Protein AF-A0A1V5X306-F1 (afdb_monomer)

Mean predicted aligned error: 9.43 Å

Radius of gyration: 27.04 Å; Cα contacts (8 Å, |Δi|>4): 572; chains: 1; bounding box: 61×65×62 Å

Foldseek 3Di:
DDDDDDDDDDDDDDDDPDPPDDDDPDPDQDKAKDKAKFAFQDQQFQADPVGDAQEEEEDDEEEPDPVLRVLLVVLLQVDQCPFPLNRYHYDPDDGQKYKYKYWHDWDKDKDKDKDKDWDWDDDPPDIDIDIKIKIKMKMKTKTKMKMFIAGPVRDTPDIDIDIDMDMDMDMDMNDHGDDDDSVVRSSVSSNVRSLVVSSNHGIDIDMDMDGADALPPLRVLQVVLSVCVNVVVLVVSLVSLVVSLVVLVPDPDRQLRSNLNSLQSNLSSCLNVPVLVSNLVSLVSSCVSPVPPPRSVVVNVVSVVSNVRVVSNCSSSVVD

Sequence (320 aa):
MLRQAVQTAIARALPLVLLVGMGVNLGCVETVSFSVLRPARVNVRGIAGDGRDATVSLGEWRGVNSNATEDIKQRIRELVTNSEGGVVRFAQADGVVRLDGNVAEHSSKEDVTSTQYQCSKTDGKKTVTSTCTRWTRKAVARIRVSMNVIDEAGKMLAADTFSDSMEEETTATNERPAPIDHDRMLSALRYSAAAHLARMVVPYRVMVSKRWYKCGDANDTCKAALTQLRVGNFEVAINLLTRVVDQLKASPKPDAKALAAAWWGLTLAHEFSGDYAAARASLQEAIAANPNEATFAREMASIQQEENSRKQVAKQIGEE

Secondary structure (DSSP, 8-state):
-------------------------S----EEEEEEEEPPSS---SS-TTS---EEEEEEEEES-HHHHHHHHHHHHHHHHT-TTS--EEESS--SEEEEEEEEEEEEEEEEEEEEEEEEEEETTEEEEEEEEEEEEEEEEEEEEEEEEEETTS-EEEEEEEEEEEEEEEEEESSPPPPP-HHHHHHHHHHHHHHHHHTTTS-EEEEEEEE----GGGHHHHHHHHHHHHTT-HHHHHHHHHHHHHHHHTSSS--HHHHHHHHHHHHHHHHHHT-HHHHHHHHHHHHHH-TT-HHHHHHHHHHHHHHHHHHHHHHHHT--

Solvent-accessible surface area (backbone atoms only — not comparable to full-atom values): 17810 Å² total; per-residue (Å²): 139,88,82,86,79,85,81,84,82,81,81,82,80,77,83,79,82,78,81,82,73,84,80,73,95,64,80,84,76,50,66,48,64,45,82,43,70,37,45,29,77,40,79,61,56,66,44,44,102,84,71,45,70,18,19,38,15,70,54,65,68,48,54,86,44,66,69,62,45,52,51,28,52,52,47,29,51,52,52,40,52,68,28,85,69,62,38,42,38,72,31,88,64,93,23,62,30,32,40,32,36,36,32,78,38,80,50,72,50,75,49,79,49,76,46,78,45,82,43,72,49,76,60,90,94,45,76,46,76,44,84,37,38,41,21,40,36,40,36,45,27,39,37,27,39,37,40,38,36,26,38,77,88,67,47,76,76,48,72,53,74,45,71,55,72,50,76,50,77,45,66,28,72,74,45,80,40,78,85,78,67,61,66,60,52,49,49,52,50,41,50,52,42,19,64,55,57,39,33,43,63,29,57,43,77,44,76,49,74,42,84,54,64,70,25,62,93,49,27,67,54,46,50,52,20,51,53,27,49,68,72,66,39,30,69,63,19,37,58,38,28,50,52,44,40,54,54,37,69,70,38,100,72,52,56,40,65,23,42,17,24,26,24,42,52,37,16,52,32,24,46,76,68,62,41,54,70,61,12,52,54,28,39,52,53,13,34,72,43,38,74,84,45,69,67,58,72,53,42,63,61,50,53,53,49,51,53,52,30,46,53,48,33,32,62,52,47,72,76,114

pLDDT: mean 85.95, std 19.22, range [26.22, 98.75]

Structure (mmCIF, N/CA/C/O backbone):
data_AF-A0A1V5X306-F1
#
_entry.id   AF-A0A1V5X306-F1
#
loop_
_atom_site.group_PDB
_atom_site.id
_atom_site.type_symbol
_atom_site.label_atom_id
_atom_site.label_alt_id
_atom_site.label_comp_id
_atom_site.label_asym_id
_atom_site.label_entity_id
_atom_site.label_seq_id
_atom_site.pdbx_PDB_ins_code
_atom_site.Cartn_x
_atom_site.Cartn_y
_atom_site.Cartn_z
_atom_site.occupancy
_atom_site.B_iso_or_equiv
_atom_site.auth_seq_id
_atom_site.auth_comp_id
_atom_site.auth_asym_id
_atom_site.auth_atom_id
_atom_site.pdbx_PDB_model_num
ATOM 1 N N . MET A 1 1 ? 38.193 -31.581 23.717 1.00 40.97 1 MET A N 1
ATOM 2 C CA . MET A 1 1 ? 37.666 -31.711 22.341 1.00 40.97 1 MET A CA 1
ATOM 3 C C . MET A 1 1 ? 36.611 -30.632 22.126 1.00 40.97 1 MET A C 1
ATOM 5 O O . MET A 1 1 ? 35.452 -30.845 22.447 1.00 40.97 1 MET A O 1
ATOM 9 N N . LEU A 1 2 ? 37.039 -29.444 21.683 1.00 29.61 2 LEU A N 1
ATOM 10 C CA . LEU A 1 2 ? 36.157 -28.335 21.306 1.00 29.61 2 LEU A CA 1
ATOM 11 C C . LEU A 1 2 ? 35.654 -28.562 19.873 1.00 29.61 2 LEU A C 1
ATOM 13 O O . LEU A 1 2 ? 36.466 -28.788 18.979 1.00 29.61 2 LEU A O 1
ATOM 17 N N . ARG A 1 3 ? 34.344 -28.454 19.638 1.00 29.09 3 ARG A N 1
ATOM 18 C CA . ARG A 1 3 ? 33.775 -28.265 18.296 1.00 29.09 3 ARG A CA 1
ATOM 19 C C . ARG A 1 3 ? 33.076 -26.909 18.262 1.00 29.09 3 ARG A C 1
ATOM 21 O O . ARG A 1 3 ? 32.031 -26.736 18.878 1.00 29.09 3 ARG A O 1
ATOM 28 N N . GLN A 1 4 ? 33.695 -25.954 17.572 1.00 29.86 4 GLN A N 1
ATOM 29 C CA . GLN A 1 4 ? 33.089 -24.681 17.190 1.00 29.86 4 GLN A CA 1
ATOM 30 C C . GLN A 1 4 ? 32.111 -24.928 16.036 1.00 29.86 4 GLN A C 1
ATOM 32 O O . GLN A 1 4 ? 32.492 -25.482 15.006 1.00 29.86 4 GLN A O 1
ATOM 37 N N . ALA A 1 5 ? 30.858 -24.515 16.214 1.00 31.61 5 ALA A N 1
ATOM 38 C CA . ALA A 1 5 ? 29.879 -24.410 15.144 1.00 31.61 5 ALA A CA 1
ATOM 39 C C . ALA A 1 5 ? 29.952 -22.993 14.560 1.00 31.61 5 ALA A C 1
ATOM 41 O O . ALA A 1 5 ? 29.706 -22.010 15.257 1.00 31.61 5 ALA A O 1
ATOM 42 N N . VAL A 1 6 ? 30.325 -22.895 13.287 1.00 29.03 6 VAL A N 1
ATOM 43 C CA . VAL A 1 6 ? 30.312 -21.653 12.510 1.00 29.03 6 VAL A CA 1
ATOM 44 C C . VAL A 1 6 ? 28.888 -21.449 11.993 1.00 29.03 6 VAL A C 1
ATOM 46 O O . VAL A 1 6 ? 28.441 -22.174 11.109 1.00 29.03 6 VAL A O 1
ATOM 49 N N . GLN A 1 7 ? 28.164 -20.483 12.557 1.00 28.53 7 GLN A N 1
ATOM 50 C CA . GLN A 1 7 ? 26.902 -19.992 12.003 1.00 28.53 7 GLN A CA 1
ATOM 51 C C . GLN A 1 7 ? 27.200 -18.900 10.974 1.00 28.53 7 GLN A C 1
ATOM 53 O O . GLN A 1 7 ? 27.691 -17.823 11.307 1.00 28.53 7 GLN A O 1
ATOM 58 N N . THR A 1 8 ? 26.906 -19.183 9.710 1.00 28.41 8 THR A N 1
ATOM 59 C CA . THR A 1 8 ? 26.946 -18.211 8.616 1.00 28.41 8 THR A CA 1
ATOM 60 C C . THR A 1 8 ? 25.592 -17.505 8.555 1.00 28.41 8 THR A C 1
ATOM 62 O O . THR A 1 8 ? 24.592 -18.090 8.147 1.00 28.41 8 THR A O 1
ATOM 65 N N . ALA A 1 9 ? 25.541 -16.248 8.997 1.00 27.69 9 ALA A N 1
ATOM 66 C CA . ALA A 1 9 ? 24.364 -15.397 8.860 1.00 27.69 9 ALA A CA 1
ATOM 67 C C . ALA A 1 9 ? 24.316 -14.817 7.436 1.00 27.69 9 ALA A C 1
ATOM 69 O O . ALA A 1 9 ? 25.142 -13.985 7.066 1.00 27.69 9 ALA A O 1
ATOM 70 N N . ILE A 1 10 ? 23.351 -15.261 6.629 1.00 29.80 10 ILE A N 1
ATOM 71 C CA . ILE A 1 10 ? 23.046 -14.659 5.325 1.00 29.80 10 ILE A CA 1
ATOM 72 C C . ILE A 1 10 ? 22.106 -13.476 5.578 1.00 29.80 10 ILE A C 1
ATOM 74 O O . ILE A 1 10 ? 20.901 -13.645 5.759 1.00 29.80 10 ILE A O 1
ATOM 78 N N . ALA A 1 11 ? 22.670 -12.270 5.615 1.00 26.67 11 ALA A N 1
ATOM 79 C CA . ALA A 1 11 ? 21.913 -11.027 5.653 1.00 26.67 11 ALA A CA 1
ATOM 80 C C . ALA A 1 11 ? 21.210 -10.810 4.300 1.00 26.67 11 ALA A C 1
ATOM 82 O O . ALA A 1 11 ? 21.845 -10.498 3.294 1.00 26.67 11 ALA A O 1
ATOM 83 N N . ARG A 1 12 ? 19.885 -10.991 4.266 1.00 30.84 12 ARG A N 1
ATOM 84 C CA . ARG A 1 12 ? 19.040 -10.589 3.134 1.00 30.84 12 ARG A CA 1
ATOM 85 C C . ARG A 1 12 ? 18.835 -9.074 3.189 1.00 30.84 12 ARG A C 1
ATOM 87 O O . ARG A 1 12 ? 18.055 -8.582 3.998 1.00 30.84 12 ARG A O 1
ATOM 94 N N . ALA A 1 13 ? 19.532 -8.343 2.325 1.00 26.36 13 ALA A N 1
ATOM 95 C CA . ALA A 1 13 ? 19.248 -6.940 2.058 1.00 26.36 13 ALA A CA 1
ATOM 96 C C . ALA A 1 13 ? 17.967 -6.838 1.210 1.00 26.36 13 ALA A C 1
ATOM 98 O O . ALA A 1 13 ? 17.952 -7.250 0.051 1.00 26.36 13 ALA A O 1
ATOM 99 N N . LEU A 1 14 ? 16.882 -6.315 1.789 1.00 27.42 14 LEU A N 1
ATOM 100 C CA . LEU A 1 14 ? 15.743 -5.828 1.009 1.00 27.42 14 LEU A CA 1
ATOM 101 C C . LEU A 1 14 ? 16.163 -4.547 0.267 1.00 27.42 14 LEU A C 1
ATOM 103 O O . LEU A 1 14 ? 16.726 -3.652 0.903 1.00 27.42 14 LEU A O 1
ATOM 107 N N . PRO A 1 15 ? 15.866 -4.399 -1.035 1.00 28.25 15 PRO A N 1
ATOM 108 C CA . PRO A 1 15 ? 16.033 -3.124 -1.707 1.00 28.25 15 PRO A CA 1
ATOM 109 C C . PRO A 1 15 ? 14.944 -2.161 -1.221 1.00 28.25 15 PRO A C 1
ATOM 111 O O . PRO A 1 15 ? 13.751 -2.351 -1.457 1.00 28.25 15 PRO A O 1
ATOM 114 N N . LEU A 1 16 ? 15.381 -1.122 -0.512 1.00 26.59 16 LEU A N 1
ATOM 115 C CA . LEU A 1 16 ? 14.589 0.045 -0.156 1.00 26.59 16 LEU A CA 1
ATOM 116 C C . LEU A 1 16 ? 14.240 0.789 -1.457 1.00 26.59 16 LEU A C 1
ATOM 118 O O . LEU A 1 16 ? 15.090 1.456 -2.045 1.00 26.59 16 LEU A O 1
ATOM 122 N N . VAL A 1 17 ? 13.003 0.651 -1.936 1.00 29.02 17 VAL A N 1
ATOM 123 C CA . VAL A 1 17 ? 12.485 1.469 -3.040 1.00 29.02 17 VAL A CA 1
ATOM 124 C C . VAL A 1 17 ? 12.313 2.895 -2.516 1.00 29.02 17 VAL A C 1
ATOM 126 O O . VAL A 1 17 ? 11.360 3.208 -1.804 1.00 29.02 17 VAL A O 1
ATOM 129 N N . LEU A 1 18 ? 13.282 3.752 -2.833 1.00 26.22 18 LEU A N 1
ATOM 130 C CA . LEU A 1 18 ? 13.247 5.181 -2.547 1.00 26.22 18 LEU A CA 1
ATOM 131 C C . LEU A 1 18 ? 12.341 5.856 -3.586 1.00 26.22 18 LEU A C 1
ATOM 133 O O . LEU A 1 18 ? 12.754 6.140 -4.708 1.00 26.22 18 LEU A O 1
ATOM 137 N N . LEU A 1 19 ? 11.083 6.100 -3.218 1.00 29.44 19 LEU A N 1
ATOM 138 C CA . LEU A 1 19 ? 10.200 7.011 -3.945 1.00 29.44 19 LEU A CA 1
ATOM 139 C C . LEU A 1 19 ? 10.739 8.438 -3.779 1.00 29.44 19 LEU A C 1
ATOM 141 O O . LEU A 1 19 ? 10.464 9.111 -2.787 1.00 29.44 19 LEU A O 1
ATOM 145 N N . VAL A 1 20 ? 11.529 8.900 -4.750 1.00 32.69 20 VAL A N 1
ATOM 146 C CA . VAL A 1 20 ? 11.925 10.309 -4.863 1.00 32.69 20 VAL A CA 1
ATOM 147 C C . VAL A 1 20 ? 10.732 11.083 -5.425 1.00 32.69 20 VAL A C 1
ATOM 149 O O . VAL A 1 20 ? 10.597 11.285 -6.628 1.00 32.69 20 VAL A O 1
ATOM 152 N N . GLY A 1 21 ? 9.822 11.484 -4.540 1.00 31.98 21 GLY A N 1
ATOM 153 C CA . GLY A 1 21 ? 8.783 12.457 -4.861 1.00 31.98 21 GLY A CA 1
ATOM 154 C C . GLY A 1 21 ? 9.403 13.846 -4.992 1.00 31.98 21 GLY A C 1
ATOM 155 O O . GLY A 1 21 ? 9.930 14.384 -4.019 1.00 31.98 21 GLY A O 1
ATOM 156 N N . MET A 1 22 ? 9.349 14.430 -6.191 1.00 35.06 22 MET A N 1
ATOM 157 C CA . MET A 1 22 ? 9.701 15.831 -6.42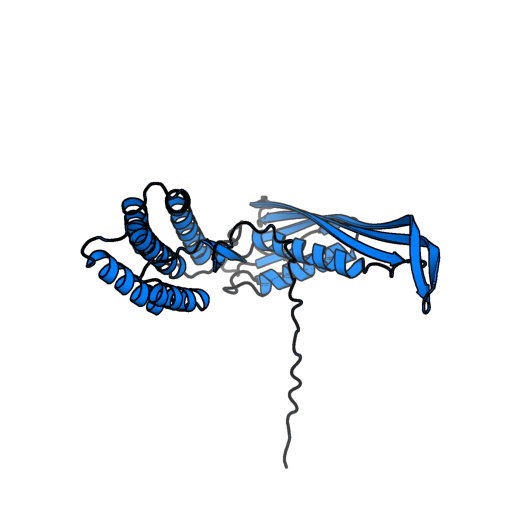3 1.00 35.06 22 MET A CA 1
ATOM 158 C C . MET A 1 22 ? 8.784 16.733 -5.587 1.00 35.06 22 MET A C 1
ATOM 160 O O . MET A 1 22 ? 7.575 16.803 -5.809 1.00 35.06 22 MET A O 1
ATOM 164 N N . GLY A 1 23 ? 9.373 17.391 -4.589 1.00 30.80 23 GLY A N 1
ATOM 165 C CA . GLY A 1 23 ? 8.681 18.271 -3.659 1.00 30.80 23 GLY A CA 1
ATOM 166 C C . GLY A 1 23 ? 8.273 19.586 -4.313 1.00 30.80 23 GLY A C 1
ATOM 167 O O . GLY A 1 23 ? 9.113 20.433 -4.610 1.00 30.80 23 GLY A O 1
ATOM 168 N N . VAL A 1 24 ? 6.966 19.784 -4.466 1.00 39.06 24 VAL A N 1
ATOM 169 C CA . VAL A 1 24 ? 6.378 21.121 -4.552 1.00 39.06 24 VAL A CA 1
ATOM 170 C C . VAL A 1 24 ? 6.197 21.607 -3.116 1.00 39.06 24 VAL A C 1
ATOM 172 O O . VAL A 1 24 ? 5.562 20.939 -2.303 1.00 39.06 24 VAL A O 1
ATOM 175 N N . ASN A 1 25 ? 6.800 22.750 -2.795 1.00 36.72 25 ASN A N 1
ATOM 176 C CA . ASN A 1 25 ? 6.863 23.341 -1.459 1.00 36.72 25 ASN A CA 1
ATOM 177 C C . ASN A 1 25 ? 5.508 23.981 -1.075 1.00 36.72 25 ASN A C 1
ATOM 179 O O . ASN A 1 25 ? 5.371 25.197 -0.972 1.00 36.72 25 ASN A O 1
ATOM 183 N N . LEU A 1 26 ? 4.477 23.149 -0.929 1.00 42.59 26 LEU A N 1
ATOM 184 C CA . LEU A 1 26 ? 3.220 23.481 -0.264 1.00 42.59 26 LEU A CA 1
ATOM 185 C C . LEU A 1 26 ? 3.396 23.062 1.195 1.00 42.59 26 LEU A C 1
ATOM 187 O O . LEU A 1 26 ? 3.714 21.903 1.445 1.00 42.59 26 LEU A O 1
ATOM 191 N N . GLY A 1 27 ? 3.270 24.011 2.131 1.00 45.91 27 GLY A N 1
ATOM 192 C CA . GLY A 1 27 ? 3.665 23.867 3.539 1.00 45.91 27 GLY A CA 1
ATOM 193 C C . GLY A 1 27 ? 3.491 22.452 4.090 1.00 45.91 27 GLY A C 1
ATOM 194 O O . GLY A 1 27 ? 2.373 21.941 4.112 1.00 45.91 27 GLY A O 1
ATOM 195 N N . CYS A 1 28 ? 4.605 21.829 4.493 1.00 61.06 28 CYS A N 1
ATOM 196 C CA . CYS A 1 28 ? 4.672 20.430 4.905 1.00 61.06 28 CYS A CA 1
ATOM 197 C C . CYS A 1 28 ? 3.583 20.109 5.935 1.00 61.06 28 CYS A C 1
ATOM 199 O O . CYS A 1 28 ? 3.697 20.446 7.115 1.00 61.06 28 CYS A O 1
ATOM 201 N N . VAL A 1 29 ? 2.511 19.467 5.477 1.00 82.25 29 VAL A N 1
ATOM 202 C CA . VAL A 1 29 ? 1.492 18.896 6.347 1.00 82.25 29 VAL A CA 1
ATOM 203 C C . VAL A 1 29 ? 2.154 17.731 7.069 1.00 82.25 29 VAL A C 1
ATOM 205 O O . VAL A 1 29 ? 2.594 16.778 6.431 1.00 82.25 29 VAL A O 1
ATOM 208 N N . GLU A 1 30 ? 2.273 17.821 8.393 1.00 92.19 30 GLU A N 1
ATOM 209 C CA . GLU A 1 30 ? 2.795 16.706 9.177 1.00 92.19 30 GLU A CA 1
ATOM 210 C C . GLU A 1 30 ? 1.818 15.530 9.083 1.00 92.19 30 GLU A C 1
ATOM 212 O O . GLU A 1 30 ? 0.604 15.709 9.187 1.00 92.19 30 GLU A O 1
ATOM 217 N N . THR A 1 31 ? 2.342 14.328 8.860 1.00 94.44 31 THR A N 1
ATOM 218 C CA . THR A 1 31 ? 1.552 13.099 8.765 1.00 94.44 31 THR A CA 1
ATOM 219 C C . THR A 1 31 ? 2.073 12.034 9.721 1.00 94.44 31 THR A C 1
ATOM 221 O O . THR A 1 31 ? 3.245 12.020 10.115 1.00 94.44 31 THR A O 1
ATOM 224 N N . VAL A 1 32 ? 1.188 11.106 10.061 1.00 95.19 32 VAL A N 1
ATOM 225 C CA . VAL A 1 32 ? 1.493 9.850 10.748 1.00 95.19 32 VAL A CA 1
ATOM 226 C C . VAL A 1 32 ? 1.033 8.700 9.861 1.00 95.19 32 VAL A 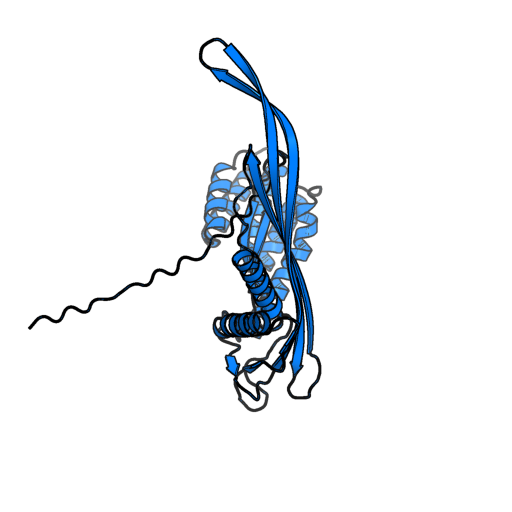C 1
ATOM 228 O O . VAL A 1 32 ? -0.017 8.796 9.230 1.00 95.19 32 VAL A O 1
ATOM 231 N N . SER A 1 33 ? 1.835 7.643 9.767 1.00 95.81 33 SER A N 1
ATOM 232 C CA . SER A 1 33 ? 1.546 6.497 8.905 1.00 95.81 33 SER A CA 1
ATOM 233 C C . SER A 1 33 ? 1.401 5.231 9.733 1.00 95.81 33 SER A C 1
ATOM 235 O O . SER A 1 33 ? 2.221 4.976 10.612 1.00 95.81 33 SER A O 1
ATOM 237 N N . PHE A 1 34 ? 0.396 4.427 9.407 1.00 94.62 34 PHE A N 1
ATOM 238 C CA . PHE A 1 34 ? 0.068 3.188 10.100 1.00 94.62 34 PHE A CA 1
ATOM 239 C C . PHE A 1 34 ? 0.081 2.019 9.117 1.00 94.62 34 PHE A C 1
ATOM 241 O O . PHE A 1 34 ? -0.419 2.141 7.999 1.00 94.62 34 PHE A O 1
ATOM 248 N N . SER A 1 35 ? 0.656 0.891 9.533 1.00 93.38 35 SER A N 1
ATOM 249 C CA . SER A 1 35 ? 0.600 -0.363 8.779 1.00 93.38 35 SER A CA 1
ATOM 250 C C . SER A 1 35 ? -0.685 -1.094 9.144 1.00 93.38 35 SER A C 1
ATOM 252 O O . SER A 1 35 ? -0.794 -1.630 10.245 1.00 93.38 35 SER A O 1
ATOM 254 N N . VAL A 1 36 ? -1.655 -1.108 8.231 1.00 92.44 36 VAL A N 1
ATOM 255 C CA . VAL A 1 36 ? -2.930 -1.810 8.424 1.00 92.44 36 VAL A CA 1
ATOM 256 C C . VAL A 1 36 ? -3.018 -3.029 7.527 1.00 92.44 36 VAL A C 1
ATOM 258 O O . VAL A 1 36 ? -2.633 -2.987 6.357 1.00 92.44 36 VAL A O 1
ATOM 261 N N . LEU A 1 37 ? -3.535 -4.119 8.085 1.00 91.50 37 LEU A N 1
ATOM 262 C CA . LEU A 1 37 ? -3.809 -5.343 7.350 1.00 91.50 37 LEU A CA 1
ATOM 263 C C . LEU A 1 37 ? -5.174 -5.214 6.661 1.00 91.50 37 LEU A C 1
ATOM 265 O O . LEU A 1 37 ? -6.177 -4.892 7.295 1.00 91.50 37 LEU A O 1
ATOM 269 N N . ARG A 1 38 ? -5.206 -5.433 5.348 1.00 92.12 38 ARG A N 1
ATOM 270 C CA . ARG A 1 38 ? -6.417 -5.435 4.526 1.00 92.12 38 ARG A CA 1
ATOM 271 C C . ARG A 1 38 ? -6.816 -6.863 4.190 1.00 92.12 38 ARG A C 1
ATOM 273 O O . ARG A 1 38 ? -5.925 -7.693 4.009 1.00 92.12 38 ARG A O 1
ATOM 280 N N . PRO A 1 39 ? -8.122 -7.139 4.069 1.00 91.00 39 PRO A N 1
ATOM 281 C CA . PRO A 1 39 ? -8.588 -8.462 3.697 1.00 91.00 39 PRO A CA 1
ATOM 282 C C . PRO A 1 39 ? -8.197 -8.799 2.256 1.00 91.00 39 PRO A C 1
ATOM 284 O O . PRO A 1 39 ? -8.088 -7.919 1.398 1.00 91.00 39 PRO A O 1
ATOM 287 N N . ALA A 1 40 ? -8.038 -10.093 1.986 1.00 90.75 40 ALA A N 1
ATOM 288 C CA . ALA A 1 40 ? -8.015 -10.613 0.627 1.00 90.75 40 ALA A CA 1
ATOM 289 C C . ALA A 1 40 ? -9.344 -10.310 -0.077 1.00 90.75 40 ALA A C 1
ATOM 291 O O . ALA A 1 40 ? -10.398 -10.288 0.568 1.00 90.75 40 ALA A O 1
ATOM 292 N N . ARG A 1 41 ? -9.325 -10.142 -1.404 1.00 89.25 41 ARG A N 1
ATOM 293 C CA . ARG A 1 41 ? -10.571 -9.936 -2.173 1.00 89.25 41 ARG A CA 1
ATOM 294 C C . ARG A 1 41 ? -11.487 -11.156 -2.146 1.00 89.25 41 ARG A C 1
ATOM 296 O O . ARG A 1 41 ? -12.705 -11.010 -2.106 1.00 89.25 41 ARG A O 1
ATOM 303 N N . VAL A 1 42 ? -10.899 -12.346 -2.181 1.00 87.62 42 VAL A N 1
ATOM 304 C CA . VAL A 1 42 ? -11.592 -13.626 -2.088 1.00 87.62 42 VAL A CA 1
ATOM 305 C C . VAL A 1 42 ? -11.237 -14.252 -0.753 1.00 87.62 42 VAL A C 1
ATOM 307 O O . VAL A 1 42 ? -10.066 -14.459 -0.443 1.00 87.62 42 VAL A O 1
ATOM 310 N N . ASN A 1 43 ? -12.259 -14.563 0.041 1.00 80.44 43 ASN A N 1
ATOM 311 C CA . ASN A 1 43 ? -12.075 -15.335 1.259 1.00 80.44 43 ASN A CA 1
ATOM 312 C C . ASN A 1 43 ? -11.923 -16.818 0.895 1.00 80.44 43 ASN A C 1
ATOM 314 O O . ASN A 1 43 ? -12.909 -17.494 0.596 1.00 80.44 43 ASN A O 1
ATOM 318 N N . VAL A 1 44 ? -10.683 -17.300 0.906 1.00 74.94 44 VAL A N 1
ATOM 319 C CA . VAL A 1 44 ? -10.360 -18.721 0.775 1.00 74.94 44 VAL A CA 1
ATOM 320 C C . VAL A 1 44 ? -10.485 -19.325 2.172 1.00 74.94 44 VAL A C 1
ATOM 322 O O . VAL A 1 44 ? -9.547 -19.274 2.960 1.00 74.94 44 VAL A O 1
ATOM 325 N N . ARG A 1 45 ? -11.689 -19.781 2.529 1.00 63.66 45 ARG A N 1
ATOM 326 C CA . ARG A 1 45 ? -12.012 -20.244 3.888 1.00 63.66 45 ARG A CA 1
ATOM 327 C C . ARG A 1 45 ? -10.994 -21.272 4.389 1.00 63.66 45 ARG A C 1
ATOM 329 O O . ARG A 1 45 ? -10.791 -22.289 3.731 1.00 63.66 45 ARG A O 1
ATOM 336 N N . GLY A 1 46 ? -10.441 -21.030 5.579 1.00 54.75 46 GLY A N 1
ATOM 337 C CA . GLY A 1 46 ? -9.721 -22.033 6.357 1.00 54.75 46 GLY A CA 1
ATOM 338 C C . GLY A 1 46 ? -10.603 -23.261 6.558 1.00 54.75 46 GLY A C 1
ATOM 339 O O . GLY A 1 46 ? -11.650 -23.171 7.191 1.00 54.75 46 GLY A O 1
ATOM 340 N N . ILE A 1 47 ? -10.158 -24.387 6.010 1.00 48.12 47 ILE A N 1
ATOM 341 C CA . ILE A 1 47 ? -10.813 -25.694 6.026 1.00 48.12 47 ILE A CA 1
ATOM 342 C C . ILE A 1 47 ? -11.991 -25.799 5.032 1.00 48.12 47 ILE A C 1
ATOM 344 O O . ILE A 1 47 ? -13.080 -25.257 5.232 1.00 48.12 47 ILE A O 1
ATOM 348 N N . ALA A 1 48 ? -11.759 -26.520 3.934 1.00 49.50 48 ALA A N 1
ATOM 349 C CA . ALA A 1 48 ? -12.773 -27.002 3.004 1.00 49.50 48 ALA A CA 1
ATOM 350 C C . ALA A 1 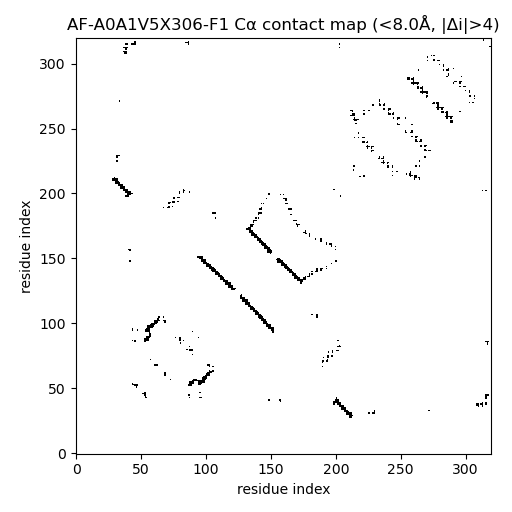48 ? -13.895 -27.747 3.749 1.00 49.50 48 ALA A C 1
ATOM 352 O O . ALA A 1 48 ? -13.687 -28.275 4.840 1.00 49.50 48 ALA A O 1
ATOM 353 N N . GLY A 1 49 ? -15.088 -27.853 3.154 1.00 44.72 49 GLY A N 1
ATOM 354 C CA . GLY A 1 49 ? -16.218 -28.576 3.765 1.00 44.72 49 GLY A CA 1
ATOM 355 C C . GLY A 1 49 ? -15.939 -30.054 4.094 1.00 44.72 49 GLY A C 1
ATOM 356 O O . GLY A 1 49 ? -16.733 -30.678 4.790 1.00 44.72 49 GLY A O 1
ATOM 357 N N . ASP A 1 50 ? -14.816 -30.596 3.621 1.00 51.69 50 ASP A N 1
ATOM 358 C CA . ASP A 1 50 ? -14.331 -31.957 3.842 1.00 51.69 50 ASP A CA 1
ATOM 359 C C . ASP A 1 50 ? -13.142 -32.064 4.823 1.00 51.69 50 ASP A C 1
ATOM 361 O O . ASP A 1 50 ? -12.597 -33.152 5.001 1.00 51.69 50 ASP A O 1
ATOM 365 N N . GLY A 1 51 ? -12.725 -30.966 5.466 1.00 50.09 51 GLY A N 1
ATOM 366 C CA . GLY A 1 51 ? -11.623 -30.971 6.433 1.00 50.09 51 GLY A CA 1
ATOM 367 C C . GLY A 1 51 ? -10.227 -30.674 5.865 1.00 50.09 51 GLY A C 1
ATOM 368 O O . GLY A 1 51 ? -9.268 -30.681 6.636 1.00 50.09 51 GLY A O 1
ATOM 369 N N . ARG A 1 52 ? -10.067 -30.406 4.558 1.00 57.53 52 ARG A N 1
ATOM 370 C CA . ARG A 1 52 ? -8.762 -30.038 3.961 1.00 57.53 52 ARG A CA 1
ATOM 371 C C . ARG A 1 52 ? -8.396 -28.577 4.221 1.00 57.53 52 ARG A C 1
ATOM 373 O O . ARG A 1 52 ? -9.252 -27.714 4.089 1.00 57.53 52 ARG A O 1
ATOM 380 N N . ASP A 1 53 ? -7.127 -28.276 4.511 1.00 63.25 53 ASP A N 1
ATOM 381 C CA . ASP A 1 53 ? -6.639 -26.891 4.638 1.00 63.25 53 ASP A CA 1
ATOM 382 C C . ASP A 1 53 ? -7.023 -26.030 3.420 1.00 63.25 53 ASP A C 1
ATOM 384 O O . ASP A 1 53 ? -7.033 -26.514 2.282 1.00 63.25 53 ASP A O 1
ATOM 388 N N . ALA A 1 54 ? -7.264 -24.730 3.646 1.00 68.31 54 ALA A N 1
ATOM 389 C CA . ALA A 1 54 ? -7.405 -23.763 2.559 1.00 68.31 54 ALA A CA 1
ATOM 390 C C . ALA A 1 54 ? -6.140 -23.800 1.702 1.00 68.31 54 ALA A C 1
ATOM 392 O O . ALA A 1 54 ? -5.063 -23.364 2.118 1.00 68.31 54 ALA A O 1
ATOM 393 N N . THR A 1 55 ? -6.273 -24.347 0.503 1.00 76.06 55 THR A N 1
ATOM 394 C CA . THR A 1 55 ? -5.168 -24.524 -0.425 1.00 76.06 55 THR A CA 1
ATOM 395 C C . THR A 1 55 ? -5.435 -23.777 -1.715 1.00 76.06 55 THR A C 1
ATOM 397 O O . THR A 1 55 ? -6.501 -23.878 -2.319 1.00 76.06 55 THR A O 1
ATOM 400 N N . VAL A 1 56 ? -4.439 -23.016 -2.149 1.00 79.69 56 VAL A N 1
ATOM 401 C CA . VAL A 1 56 ? -4.440 -22.366 -3.454 1.00 79.69 56 VAL A CA 1
ATOM 402 C C . VAL A 1 56 ? -3.533 -23.161 -4.376 1.00 79.69 56 VAL A C 1
ATOM 404 O O . VAL A 1 56 ? -2.418 -23.512 -4.002 1.00 79.69 56 VAL A O 1
ATOM 407 N N . SER A 1 57 ? -3.998 -23.452 -5.583 1.00 83.12 57 SER A N 1
ATOM 408 C CA . SER A 1 57 ? -3.189 -24.050 -6.643 1.00 83.12 57 SER A CA 1
ATOM 409 C C . SER A 1 57 ? -2.915 -23.025 -7.743 1.00 83.12 57 SER A C 1
ATOM 411 O O . SER A 1 57 ? -3.712 -22.115 -7.984 1.00 83.12 57 SER A O 1
ATOM 413 N N . LEU A 1 58 ? -1.764 -23.144 -8.408 1.00 83.81 58 LEU A N 1
ATOM 414 C CA . LEU A 1 58 ? -1.482 -22.378 -9.623 1.00 83.81 58 LEU A CA 1
ATOM 415 C C . LEU A 1 58 ? -1.952 -23.203 -10.815 1.00 83.81 58 LEU A C 1
ATOM 417 O O . LEU A 1 58 ? -1.444 -24.300 -11.038 1.00 83.81 58 LEU A O 1
ATOM 421 N N . GLY A 1 59 ? -2.921 -22.680 -11.557 1.00 82.75 59 GLY A N 1
ATOM 422 C CA . GLY A 1 59 ? -3.398 -23.309 -12.776 1.00 82.75 59 GLY A CA 1
ATOM 423 C C . GLY A 1 59 ? -2.581 -22.890 -13.995 1.00 82.75 59 GLY A C 1
ATOM 424 O O . GLY A 1 59 ? -1.363 -22.690 -13.921 1.00 82.75 59 GLY A O 1
ATOM 425 N N . GLU A 1 60 ? -3.237 -22.790 -15.147 1.00 87.06 60 GLU A N 1
ATOM 426 C CA . GLU A 1 60 ? -2.532 -22.509 -16.391 1.00 87.06 60 GLU A CA 1
ATOM 427 C C . GLU A 1 60 ? -2.143 -21.032 -16.458 1.00 87.06 60 GLU A C 1
ATOM 429 O O . GLU A 1 60 ? -2.967 -20.144 -16.228 1.00 87.06 60 GLU A O 1
ATOM 434 N N . TRP A 1 61 ? -0.875 -20.769 -16.788 1.00 91.62 61 TRP A N 1
ATOM 435 C CA . TRP A 1 61 ? -0.461 -19.426 -17.161 1.00 91.62 61 TRP A CA 1
ATOM 436 C C . TRP A 1 61 ? 0.246 -19.419 -18.497 1.00 91.62 61 TRP A C 1
ATOM 438 O O . TRP A 1 61 ? 1.129 -20.239 -18.753 1.00 91.62 61 TRP A O 1
ATOM 448 N N . ARG A 1 62 ? -0.130 -18.441 -19.313 1.00 91.38 62 ARG A N 1
ATOM 449 C CA . ARG A 1 62 ? 0.398 -18.223 -20.657 1.00 91.38 62 ARG A CA 1
ATOM 450 C C . ARG A 1 62 ? 1.000 -16.825 -20.749 1.00 91.38 62 ARG A C 1
ATOM 452 O O . ARG A 1 62 ? 0.798 -15.994 -19.864 1.00 91.38 62 ARG A O 1
ATOM 459 N N . GLY A 1 63 ? 1.740 -16.555 -21.817 1.00 90.38 63 GLY A N 1
ATOM 460 C CA . GLY A 1 63 ? 2.189 -15.198 -22.085 1.00 90.38 63 GLY A CA 1
ATOM 461 C C . GLY A 1 63 ? 3.246 -15.091 -23.167 1.00 90.38 63 GLY A C 1
ATOM 462 O O . GLY A 1 63 ? 3.766 -16.088 -23.663 1.00 90.38 63 GLY A O 1
ATOM 463 N N . VAL A 1 64 ? 3.581 -13.846 -23.504 1.00 90.31 64 VAL A N 1
ATOM 464 C CA . VAL A 1 64 ? 4.604 -13.507 -24.510 1.00 90.31 64 VAL A CA 1
ATOM 465 C C . VAL A 1 64 ? 6.034 -13.822 -24.051 1.00 90.31 64 VAL A C 1
ATOM 467 O O . VAL A 1 64 ? 6.948 -13.875 -24.868 1.00 90.31 64 VAL A O 1
ATOM 470 N N . ASN A 1 65 ? 6.237 -14.032 -22.746 1.00 91.06 65 ASN A N 1
ATOM 471 C CA . ASN A 1 65 ? 7.522 -14.385 -22.151 1.00 91.06 65 ASN A CA 1
ATOM 472 C C . ASN A 1 65 ? 7.325 -15.449 -21.052 1.00 91.06 65 ASN A C 1
ATOM 474 O O . ASN A 1 65 ? 6.694 -15.191 -20.021 1.00 91.06 65 ASN A O 1
ATOM 478 N N . SER A 1 66 ? 7.865 -16.651 -21.269 1.00 90.88 66 SER A N 1
ATOM 479 C CA . SER A 1 66 ? 7.737 -17.784 -20.341 1.00 90.88 66 SER A CA 1
ATOM 480 C C . SER A 1 66 ? 8.475 -17.550 -19.021 1.00 90.88 66 SER A C 1
ATOM 482 O O . SER A 1 66 ? 7.949 -17.876 -17.962 1.00 90.88 66 SER A O 1
ATOM 484 N N . ASN A 1 67 ? 9.650 -16.915 -19.057 1.00 92.31 67 ASN A N 1
ATOM 485 C CA . ASN A 1 67 ? 10.434 -16.625 -17.853 1.00 92.31 67 ASN A CA 1
ATOM 486 C C . ASN A 1 67 ? 9.715 -15.622 -16.945 1.00 92.31 67 ASN A C 1
ATOM 488 O O . ASN A 1 67 ? 9.711 -15.777 -15.727 1.00 92.31 67 ASN A O 1
ATOM 492 N N . ALA A 1 68 ? 9.071 -14.609 -17.532 1.00 93.25 68 ALA A N 1
ATOM 493 C CA . ALA A 1 68 ? 8.249 -13.661 -16.788 1.00 93.25 68 ALA A CA 1
ATOM 494 C C . ALA A 1 68 ? 7.057 -14.353 -16.119 1.00 93.25 68 ALA A C 1
ATOM 496 O O . ALA A 1 68 ? 6.745 -14.073 -14.964 1.00 93.25 68 ALA A O 1
ATOM 497 N N . THR A 1 69 ? 6.428 -15.281 -16.842 1.00 95.25 69 THR A N 1
ATOM 498 C CA . THR A 1 69 ? 5.303 -16.075 -16.343 1.00 95.25 69 THR A CA 1
ATOM 499 C C . THR A 1 69 ? 5.711 -16.916 -15.132 1.00 95.25 69 THR A C 1
ATOM 501 O O . THR A 1 69 ? 5.056 -16.843 -14.093 1.00 95.25 69 THR A O 1
ATOM 504 N N . GLU A 1 70 ? 6.814 -17.663 -15.226 1.00 94.19 70 GLU A N 1
ATOM 505 C CA . GLU A 1 70 ? 7.296 -18.503 -14.122 1.00 94.19 70 GLU A CA 1
ATOM 506 C C . GLU A 1 70 ? 7.781 -17.687 -12.916 1.00 94.19 70 GLU A C 1
ATOM 508 O O . GLU A 1 70 ? 7.499 -18.053 -11.775 1.00 94.19 70 GLU A O 1
ATOM 513 N N . ASP A 1 71 ? 8.432 -16.541 -13.136 1.00 94.75 71 ASP A N 1
ATOM 514 C CA . ASP A 1 71 ? 8.843 -15.649 -12.044 1.00 94.75 71 ASP A CA 1
ATOM 515 C C . ASP A 1 71 ? 7.630 -15.074 -11.289 1.00 94.75 71 ASP A C 1
ATOM 517 O O . ASP A 1 71 ? 7.600 -15.103 -10.059 1.00 94.75 71 ASP A O 1
ATOM 521 N N . ILE A 1 72 ? 6.586 -14.621 -11.995 1.00 95.75 72 ILE A N 1
ATOM 522 C CA . ILE A 1 72 ? 5.353 -14.135 -11.351 1.00 95.75 72 ILE A CA 1
ATOM 523 C C . ILE A 1 72 ? 4.670 -15.261 -10.568 1.00 95.75 72 ILE A C 1
ATOM 525 O O . ILE A 1 72 ? 4.309 -15.057 -9.407 1.00 95.75 72 ILE A O 1
ATOM 529 N N . LYS A 1 73 ? 4.535 -16.455 -11.163 1.00 93.38 73 LYS A N 1
ATOM 530 C CA . LYS A 1 73 ? 3.982 -17.640 -10.486 1.00 93.38 73 LYS A CA 1
ATOM 531 C C . LYS A 1 73 ? 4.712 -17.938 -9.183 1.00 93.38 73 LYS A C 1
ATOM 533 O O . LYS A 1 73 ? 4.077 -18.093 -8.140 1.00 93.38 73 LYS A O 1
ATOM 538 N N . GLN A 1 74 ? 6.039 -18.017 -9.239 1.00 93.38 74 GLN A N 1
ATOM 539 C CA . GLN A 1 74 ? 6.859 -18.352 -8.082 1.00 93.38 74 GLN A CA 1
ATOM 540 C C . GLN A 1 74 ? 6.753 -17.282 -6.987 1.00 93.38 74 GLN A C 1
ATOM 542 O O . GLN A 1 74 ? 6.624 -17.619 -5.813 1.00 93.38 74 GLN A O 1
ATOM 547 N N . ARG A 1 75 ? 6.707 -15.998 -7.352 1.00 94.56 75 ARG A N 1
ATOM 548 C CA . ARG A 1 75 ? 6.516 -14.906 -6.385 1.00 94.56 75 ARG A CA 1
ATOM 549 C C . ARG A 1 75 ? 5.145 -14.936 -5.729 1.00 94.56 75 ARG A C 1
ATOM 551 O O . ARG A 1 75 ? 5.053 -14.756 -4.519 1.00 94.56 75 ARG A O 1
ATOM 558 N N . ILE A 1 76 ? 4.082 -15.184 -6.497 1.00 92.88 76 ILE A N 1
ATOM 559 C CA . ILE A 1 76 ? 2.745 -15.379 -5.925 1.00 92.88 76 ILE A CA 1
ATOM 560 C C . ILE A 1 76 ? 2.787 -16.556 -4.945 1.00 92.88 76 ILE A C 1
ATOM 562 O O . ILE A 1 76 ? 2.308 -16.411 -3.821 1.00 92.88 76 ILE A O 1
ATOM 566 N N . ARG A 1 77 ? 3.438 -17.671 -5.323 1.00 90.31 77 ARG A N 1
ATOM 567 C CA . ARG A 1 77 ? 3.640 -18.833 -4.445 1.00 90.31 77 ARG A CA 1
ATOM 568 C C . ARG A 1 77 ? 4.248 -18.446 -3.103 1.00 90.31 77 ARG A C 1
ATOM 570 O O . ARG A 1 77 ? 3.716 -18.791 -2.048 1.00 90.31 77 ARG A O 1
ATOM 577 N N . GLU A 1 78 ? 5.347 -17.709 -3.145 1.00 89.75 78 GLU A N 1
ATOM 578 C CA . GLU A 1 78 ? 6.049 -17.238 -1.953 1.00 89.75 78 GLU A CA 1
ATOM 579 C C . GLU A 1 78 ? 5.193 -16.292 -1.105 1.00 89.75 78 GLU A C 1
ATOM 581 O O . GLU A 1 78 ? 5.175 -16.425 0.117 1.00 89.75 78 GLU A O 1
ATOM 586 N N . LEU A 1 79 ? 4.458 -15.367 -1.724 1.00 89.69 79 LEU A N 1
ATOM 587 C CA . LEU A 1 79 ? 3.636 -14.385 -1.014 1.00 89.69 79 LEU A CA 1
ATOM 588 C C . LEU A 1 79 ? 2.477 -15.020 -0.246 1.00 89.69 79 LEU A C 1
ATOM 590 O O . LEU A 1 79 ? 2.226 -14.636 0.892 1.00 89.69 79 LEU A O 1
ATOM 594 N N . VAL A 1 80 ? 1.782 -15.996 -0.832 1.00 87.12 80 VAL A N 1
ATOM 595 C CA . VAL A 1 80 ? 0.679 -16.664 -0.121 1.00 87.12 80 VAL A CA 1
ATOM 596 C C . VAL A 1 80 ? 1.212 -17.613 0.944 1.00 87.12 80 VAL A C 1
ATOM 598 O O . VAL A 1 80 ? 0.690 -17.621 2.052 1.00 87.12 80 VAL A O 1
ATOM 601 N N . THR A 1 81 ? 2.276 -18.370 0.643 1.00 83.75 81 THR A N 1
ATOM 602 C CA . THR A 1 81 ? 2.867 -19.314 1.608 1.00 83.75 81 THR A CA 1
ATOM 603 C C . THR A 1 81 ? 3.375 -18.593 2.857 1.00 83.75 81 THR A C 1
ATOM 605 O O . THR A 1 81 ? 3.262 -19.118 3.958 1.00 83.75 81 THR A O 1
ATOM 608 N N . ASN A 1 82 ? 3.915 -17.381 2.690 1.00 84.50 82 ASN A N 1
ATOM 609 C CA . ASN A 1 82 ? 4.410 -16.547 3.786 1.00 84.50 82 ASN A CA 1
ATOM 610 C C . ASN A 1 82 ? 3.373 -15.524 4.287 1.00 84.50 82 ASN A C 1
ATOM 612 O O . ASN A 1 82 ? 3.750 -14.552 4.944 1.00 84.50 82 ASN A O 1
ATOM 616 N N . SER A 1 83 ? 2.091 -15.688 3.945 1.00 82.94 83 SER A N 1
ATOM 617 C CA . SER A 1 83 ? 1.046 -14.757 4.374 1.00 82.94 83 SER A CA 1
ATOM 618 C C . SER A 1 83 ? 0.827 -14.798 5.889 1.00 82.94 83 SER A C 1
ATOM 620 O O . SER A 1 83 ? 0.971 -15.830 6.550 1.00 82.94 83 SER A O 1
ATOM 622 N N . GLU A 1 84 ? 0.492 -13.638 6.449 1.00 72.88 84 GLU A N 1
ATOM 623 C CA . GLU A 1 84 ? 0.205 -13.485 7.872 1.00 72.88 84 GLU A CA 1
ATOM 624 C C . GLU A 1 84 ? -1.016 -14.331 8.267 1.00 72.88 84 GLU A C 1
ATOM 626 O O . GLU A 1 84 ? -2.017 -14.362 7.553 1.00 72.88 84 GLU A O 1
ATOM 631 N N . GLY A 1 85 ? -0.908 -15.056 9.382 1.00 66.31 85 GLY A N 1
ATOM 632 C CA . GLY A 1 85 ? -1.911 -16.027 9.830 1.00 66.31 85 GLY A CA 1
ATOM 633 C C . GLY A 1 85 ? -1.732 -17.443 9.266 1.00 66.31 85 GLY A C 1
ATOM 634 O O . GLY A 1 85 ? -2.360 -18.365 9.772 1.00 66.31 85 GLY A O 1
ATOM 635 N N . GLY A 1 86 ? -0.875 -17.659 8.253 1.00 62.19 86 GLY A N 1
ATOM 636 C CA . GLY A 1 86 ? -0.569 -19.001 7.721 1.00 62.19 86 GLY A CA 1
ATOM 637 C C . GLY A 1 86 ? -1.785 -19.778 7.194 1.00 62.19 86 GLY A C 1
ATOM 638 O O . GLY A 1 86 ? -1.748 -21.004 7.085 1.00 62.19 86 GLY A O 1
ATOM 639 N N . VAL A 1 87 ? -2.870 -19.058 6.910 1.00 62.91 87 VAL A N 1
ATOM 640 C CA . VAL A 1 87 ? -4.223 -19.604 6.730 1.00 62.91 87 VAL A CA 1
ATOM 641 C C . VAL A 1 87 ? -4.407 -20.234 5.363 1.00 62.91 87 VAL A C 1
ATOM 643 O O . VAL A 1 87 ? -5.214 -21.143 5.187 1.00 62.91 87 VAL A O 1
ATOM 646 N N . VAL A 1 88 ? -3.649 -19.734 4.390 1.00 72.25 88 VAL A N 1
ATOM 647 C CA . VAL A 1 88 ? -3.690 -20.192 3.011 1.00 72.25 88 VAL A CA 1
ATOM 648 C C . VAL A 1 88 ? -2.369 -20.874 2.698 1.00 72.25 88 VAL A C 1
ATOM 650 O O . VAL A 1 88 ? -1.308 -20.250 2.701 1.00 72.25 88 VAL A O 1
ATOM 653 N N . ARG A 1 89 ? -2.431 -22.172 2.409 1.00 72.75 89 ARG A N 1
ATOM 654 C CA . ARG A 1 89 ? -1.283 -22.955 1.946 1.00 72.75 89 ARG A CA 1
ATOM 655 C C . ARG A 1 89 ? -1.286 -23.021 0.426 1.00 72.75 89 ARG A C 1
ATOM 657 O O . ARG A 1 89 ? -2.335 -22.967 -0.210 1.00 72.75 89 ARG A O 1
ATOM 664 N N . PHE A 1 90 ? -0.114 -23.175 -0.176 1.00 76.75 90 PHE A N 1
ATOM 665 C CA . PHE A 1 90 ? -0.032 -23.508 -1.594 1.00 76.75 90 PHE A CA 1
ATOM 666 C C . PHE A 1 90 ? -0.035 -25.023 -1.789 1.00 76.75 90 PHE A C 1
ATOM 668 O O . PHE A 1 90 ? 0.788 -25.724 -1.203 1.00 76.75 90 PHE A O 1
ATOM 675 N N . ALA A 1 91 ? -0.926 -25.515 -2.646 1.00 75.25 91 ALA A N 1
ATOM 676 C CA . ALA A 1 91 ? -0.926 -26.888 -3.131 1.00 75.25 91 ALA A CA 1
ATOM 677 C C . ALA A 1 91 ? -0.391 -26.948 -4.567 1.00 75.25 91 ALA A C 1
ATOM 679 O O . ALA A 1 91 ? -0.522 -25.999 -5.345 1.00 75.25 91 ALA A O 1
ATOM 680 N N . GLN A 1 92 ? 0.230 -28.075 -4.923 1.00 69.00 92 GLN A N 1
ATOM 681 C CA . GLN A 1 92 ? 0.691 -28.311 -6.295 1.00 69.00 92 GLN A CA 1
ATOM 682 C C . GLN A 1 92 ? -0.471 -28.646 -7.244 1.00 69.00 92 GLN A C 1
ATOM 684 O O . GLN A 1 92 ? -0.428 -28.237 -8.399 1.00 69.00 92 GLN A O 1
ATOM 689 N N . ALA A 1 93 ? -1.505 -29.332 -6.747 1.00 69.62 93 ALA A N 1
ATOM 690 C CA . ALA A 1 93 ? -2.744 -29.664 -7.449 1.00 69.62 93 ALA A CA 1
ATOM 691 C C . ALA A 1 93 ? -3.916 -29.730 -6.449 1.00 69.62 93 ALA A C 1
ATOM 693 O O . ALA A 1 93 ? -3.681 -29.791 -5.242 1.00 69.62 93 ALA A O 1
ATOM 694 N N . ASP A 1 94 ? -5.151 -29.692 -6.961 1.00 69.81 94 ASP A N 1
ATOM 695 C CA . ASP A 1 94 ? -6.398 -29.953 -6.216 1.00 69.81 94 ASP A CA 1
ATOM 696 C C . ASP A 1 94 ? -6.660 -29.041 -5.005 1.00 69.81 94 ASP A C 1
ATOM 698 O O . ASP A 1 94 ? -7.269 -29.449 -4.014 1.00 69.81 94 ASP A O 1
ATOM 702 N N . GLY A 1 95 ? -6.191 -27.791 -5.088 1.00 74.06 95 GLY A N 1
ATOM 703 C CA . GLY A 1 95 ? -6.526 -26.763 -4.106 1.00 74.06 95 GLY A CA 1
ATOM 704 C C . GLY A 1 95 ? -7.965 -26.270 -4.257 1.00 74.06 95 GLY A C 1
ATOM 705 O O . GLY A 1 95 ? -8.473 -26.193 -5.376 1.00 74.06 95 GLY A O 1
ATOM 706 N N . VAL A 1 96 ? -8.582 -25.855 -3.146 1.00 80.50 96 VAL A N 1
ATOM 707 C CA . VAL A 1 96 ? -9.966 -25.334 -3.113 1.00 80.50 96 VAL A CA 1
ATOM 708 C C . VAL A 1 96 ? -10.178 -24.097 -3.987 1.00 80.50 96 VAL A C 1
ATOM 710 O O . VAL A 1 96 ? -11.298 -23.755 -4.372 1.00 80.50 96 VAL A O 1
ATOM 713 N N . VAL A 1 97 ? -9.082 -23.397 -4.271 1.00 86.62 97 VAL A N 1
ATOM 714 C CA . VAL A 1 97 ? -9.030 -22.251 -5.164 1.00 86.62 97 VAL A CA 1
ATOM 715 C C . VAL A 1 97 ? -7.871 -22.423 -6.137 1.00 86.62 97 VAL A C 1
ATOM 717 O O . VAL A 1 97 ? -6.757 -22.793 -5.763 1.00 86.62 97 VAL A O 1
ATOM 720 N N . ARG A 1 98 ? -8.120 -22.107 -7.403 1.00 90.19 98 ARG A N 1
ATOM 721 C CA . ARG A 1 98 ? -7.148 -22.148 -8.492 1.00 90.19 98 ARG A CA 1
ATOM 722 C C . ARG A 1 98 ? -6.904 -20.748 -9.041 1.00 90.19 98 ARG A C 1
ATOM 724 O O . ARG A 1 98 ? -7.849 -19.999 -9.288 1.00 90.19 98 ARG A O 1
ATOM 731 N N . LEU A 1 99 ? -5.632 -20.410 -9.235 1.00 92.38 99 LEU A N 1
ATOM 732 C CA . LEU A 1 99 ? -5.187 -19.155 -9.841 1.00 92.38 99 LEU A CA 1
ATOM 733 C C . LEU A 1 99 ? -4.717 -19.388 -11.274 1.00 92.38 99 LEU A C 1
ATOM 735 O O . LEU A 1 99 ? -3.629 -19.929 -11.492 1.00 92.38 99 LEU A O 1
ATOM 739 N N . ASP A 1 100 ? -5.506 -18.925 -12.235 1.00 94.25 100 ASP A N 1
ATOM 740 C CA . ASP A 1 100 ? -5.144 -18.914 -13.655 1.00 94.25 100 ASP A CA 1
ATOM 741 C C . ASP A 1 100 ? -4.699 -17.523 -14.064 1.00 94.25 100 ASP A C 1
ATOM 743 O O . ASP A 1 100 ? -5.302 -16.543 -13.633 1.00 94.25 100 ASP A O 1
ATOM 747 N N . GLY A 1 101 ? -3.696 -17.411 -14.930 1.00 94.75 101 GLY A N 1
ATOM 748 C CA . GLY A 1 101 ? -3.190 -16.099 -15.320 1.00 94.75 101 GLY A CA 1
ATOM 749 C C . GLY A 1 101 ? -2.674 -16.003 -16.744 1.00 94.75 101 GLY A C 1
ATOM 750 O O . GLY A 1 101 ? -2.520 -16.985 -17.462 1.00 94.75 101 GLY A O 1
ATOM 751 N N . ASN A 1 102 ? -2.411 -14.780 -17.187 1.00 96.62 102 ASN A N 1
ATOM 752 C CA . ASN A 1 102 ? -1.820 -14.524 -18.494 1.00 96.62 102 ASN A CA 1
ATOM 753 C C . ASN A 1 102 ? -0.954 -13.264 -18.463 1.00 96.62 102 ASN A C 1
ATOM 755 O O . ASN A 1 102 ? -1.426 -12.199 -18.064 1.00 96.62 102 ASN A O 1
ATOM 759 N N . VAL A 1 103 ? 0.288 -13.370 -18.935 1.00 96.62 103 VAL A N 1
ATOM 760 C CA . VAL A 1 103 ? 1.189 -12.232 -19.161 1.00 96.62 103 VAL A CA 1
ATOM 761 C C . VAL A 1 103 ? 0.999 -11.743 -20.597 1.00 96.62 103 VAL A C 1
ATOM 763 O O . VAL A 1 103 ? 1.635 -12.228 -21.536 1.00 96.62 103 VAL A O 1
ATOM 766 N N . ALA A 1 104 ? 0.087 -10.786 -20.767 1.00 95.44 104 ALA A N 1
ATOM 767 C CA . ALA A 1 104 ? -0.284 -10.230 -22.067 1.00 95.44 104 ALA A CA 1
ATOM 768 C C . ALA A 1 104 ? 0.780 -9.276 -22.634 1.00 95.44 104 ALA A C 1
ATOM 770 O O . ALA A 1 104 ? 0.948 -9.193 -23.848 1.00 95.44 104 ALA A O 1
ATOM 771 N N . GLU A 1 105 ? 1.507 -8.571 -21.766 1.00 96.94 105 GLU A N 1
ATOM 772 C CA . GLU A 1 105 ? 2.599 -7.677 -22.151 1.00 96.94 105 GLU A CA 1
ATOM 773 C C . GLU A 1 105 ? 3.766 -7.836 -21.177 1.00 96.94 105 GLU A C 1
ATOM 775 O O . GLU A 1 105 ? 3.575 -7.853 -19.962 1.00 96.94 105 GLU A O 1
ATOM 780 N N . HIS A 1 106 ? 4.974 -7.945 -21.725 1.00 97.00 106 HIS A N 1
ATOM 781 C CA . HIS A 1 106 ? 6.234 -7.915 -20.991 1.00 97.00 106 HIS A CA 1
ATOM 782 C C . HIS A 1 106 ? 7.311 -7.422 -21.956 1.00 97.00 106 HIS A C 1
ATOM 784 O O . HIS A 1 106 ? 7.902 -8.208 -22.702 1.00 97.00 106 HIS A O 1
ATOM 790 N N . SER A 1 107 ? 7.496 -6.107 -22.016 1.00 97.00 107 SER A N 1
ATOM 791 C CA . SER A 1 107 ? 8.372 -5.483 -23.005 1.00 97.00 107 SER A CA 1
ATOM 792 C C . SER A 1 107 ? 9.193 -4.359 -22.398 1.00 97.00 107 SER A C 1
ATOM 794 O O . SER A 1 107 ? 8.761 -3.694 -21.458 1.00 97.00 107 SER A O 1
ATOM 796 N N . SER A 1 108 ? 10.374 -4.133 -22.959 1.00 96.62 108 SER A N 1
ATOM 797 C CA . SER A 1 108 ? 11.147 -2.928 -22.714 1.00 96.62 108 SER A CA 1
ATOM 798 C C . SER A 1 108 ? 11.657 -2.367 -24.034 1.00 96.62 108 SER A C 1
ATOM 800 O O . SER A 1 108 ? 11.888 -3.100 -25.000 1.00 96.62 108 SER A O 1
ATOM 802 N N . LYS A 1 109 ? 11.753 -1.042 -24.101 1.00 97.25 109 LYS A N 1
ATOM 803 C CA . LYS A 1 109 ? 12.287 -0.309 -25.248 1.00 97.25 109 LYS A CA 1
ATOM 804 C C . LYS A 1 109 ? 13.238 0.759 -24.752 1.00 97.25 109 LYS A C 1
ATOM 806 O O . LYS A 1 109 ? 13.047 1.299 -23.664 1.00 97.25 109 LYS A O 1
ATOM 811 N N . GLU A 1 110 ? 14.244 1.053 -25.558 1.00 97.06 110 GLU A N 1
ATOM 812 C CA . GLU A 1 110 ? 15.225 2.086 -25.270 1.00 97.06 110 GLU A CA 1
ATOM 813 C C . GLU A 1 110 ? 15.449 2.952 -26.497 1.00 97.06 110 GLU A C 1
ATOM 815 O O . GLU A 1 110 ? 15.694 2.433 -27.586 1.00 97.06 110 GLU A O 1
ATOM 820 N N . ASP A 1 111 ? 15.413 4.261 -26.286 1.00 97.06 111 ASP A N 1
ATOM 821 C CA . ASP A 1 111 ? 15.662 5.264 -27.305 1.00 97.06 111 ASP A CA 1
ATOM 822 C C . ASP A 1 111 ? 16.859 6.128 -26.891 1.00 97.06 111 ASP A C 1
ATOM 824 O O . ASP A 1 111 ? 17.004 6.528 -25.731 1.00 97.06 111 ASP A O 1
ATOM 828 N N . VAL A 1 112 ? 17.731 6.431 -27.856 1.00 96.62 112 VAL A N 1
ATOM 829 C CA . VAL A 1 112 ? 18.887 7.315 -27.667 1.00 96.62 112 VAL A CA 1
ATOM 830 C C . VAL A 1 112 ? 18.747 8.508 -28.598 1.00 96.62 112 VAL A C 1
ATOM 832 O O . VAL A 1 112 ? 18.723 8.352 -29.818 1.00 96.62 112 VAL A O 1
ATOM 835 N N . THR A 1 113 ? 18.701 9.705 -28.024 1.00 96.94 113 THR A N 1
ATOM 836 C CA . THR A 1 113 ? 18.607 10.974 -28.752 1.00 96.94 113 THR A CA 1
ATOM 837 C C . THR A 1 113 ? 19.817 11.856 -28.457 1.00 96.94 113 THR A C 1
ATOM 839 O O . THR A 1 113 ? 20.557 11.637 -27.491 1.00 96.94 113 THR A O 1
ATOM 842 N N . SER A 1 114 ? 20.063 12.846 -29.315 1.00 94.94 114 SER A N 1
ATOM 843 C CA . SER A 1 114 ? 21.135 13.818 -29.119 1.00 94.94 114 SER A CA 1
ATOM 844 C C . SER A 1 114 ? 20.699 15.232 -29.484 1.00 94.94 114 SER A C 1
ATOM 846 O O . SER A 1 114 ? 19.947 15.447 -30.433 1.00 94.94 114 SER A O 1
ATOM 848 N N . THR A 1 115 ? 21.208 16.200 -28.726 1.00 96.00 115 THR A N 1
ATOM 849 C CA . THR A 1 115 ? 20.957 17.629 -28.922 1.00 96.00 115 THR A CA 1
ATOM 850 C C . THR A 1 115 ? 22.279 18.380 -28.865 1.00 96.00 115 THR A C 1
ATOM 852 O O . THR A 1 115 ? 23.035 18.259 -27.898 1.00 96.00 115 THR A O 1
ATOM 855 N N . GLN A 1 116 ? 22.572 19.171 -29.895 1.00 94.81 116 GLN A N 1
ATOM 856 C CA . GLN A 1 116 ? 23.757 20.028 -29.921 1.00 94.81 116 GLN A CA 1
ATOM 857 C C . GLN A 1 116 ? 23.499 21.336 -29.168 1.00 94.81 116 GLN A C 1
ATOM 859 O O . GLN A 1 116 ? 22.421 21.918 -29.268 1.00 94.81 116 GLN A O 1
ATOM 864 N N . TYR A 1 117 ? 24.492 21.808 -28.417 1.00 92.25 117 TYR A N 1
ATOM 865 C CA . TYR A 1 117 ? 24.440 23.077 -27.695 1.00 92.25 117 TYR A CA 1
ATOM 866 C C . TYR A 1 117 ? 25.842 23.677 -27.547 1.00 92.25 117 TYR A C 1
ATOM 868 O O . TYR A 1 117 ? 26.844 22.967 -27.603 1.00 92.25 117 TYR A O 1
ATOM 876 N N . GLN A 1 118 ? 25.933 24.993 -27.357 1.00 94.56 118 GLN A N 1
ATOM 877 C CA . GLN A 1 118 ? 27.216 25.643 -27.083 1.00 94.56 118 GLN A CA 1
ATOM 878 C C . GLN A 1 118 ? 27.585 25.469 -25.609 1.00 94.56 118 GLN A C 1
ATOM 880 O O . GLN A 1 118 ? 26.775 25.731 -24.720 1.00 94.56 118 GLN A O 1
ATOM 885 N N . CYS A 1 119 ? 28.812 25.031 -25.351 1.00 89.75 119 CYS A N 1
ATOM 886 C CA . CYS A 1 119 ? 29.359 24.860 -24.014 1.00 89.75 119 CYS A CA 1
ATOM 887 C C . CYS A 1 119 ? 30.681 25.615 -23.893 1.00 89.75 119 CYS A C 1
ATOM 889 O O . CYS A 1 119 ? 31.497 25.634 -24.817 1.00 89.75 119 CYS A O 1
ATOM 891 N N . SER A 1 120 ? 30.899 26.226 -22.734 1.00 88.88 120 SER A N 1
ATOM 892 C CA . SER A 1 120 ? 32.091 27.025 -22.475 1.00 88.88 120 SER A CA 1
ATOM 893 C C . SER A 1 120 ? 32.952 26.349 -21.422 1.00 88.88 120 SER A C 1
ATOM 895 O O . SER A 1 120 ? 32.459 25.994 -20.352 1.00 88.88 120 SER A O 1
ATOM 897 N N . LYS A 1 121 ? 34.242 26.185 -21.717 1.00 84.31 121 LYS A N 1
ATOM 898 C CA . LYS A 1 121 ? 35.241 25.702 -20.761 1.00 84.31 121 LYS A CA 1
ATOM 899 C C . LYS A 1 121 ? 36.240 26.818 -20.487 1.00 84.31 121 LYS A C 1
ATOM 901 O O . LYS A 1 121 ? 36.773 27.422 -21.419 1.00 84.31 121 LYS A O 1
ATOM 906 N N . THR A 1 122 ? 36.481 27.093 -19.212 1.00 84.19 122 THR A N 1
ATOM 907 C CA . THR A 1 122 ? 37.503 28.052 -18.790 1.00 84.19 122 THR A CA 1
ATOM 908 C C . THR A 1 122 ? 38.826 27.321 -18.618 1.00 84.19 122 THR A C 1
ATOM 910 O O . THR A 1 122 ? 38.911 26.377 -17.835 1.00 84.19 122 THR A O 1
ATOM 913 N N . ASP A 1 123 ? 39.845 27.762 -19.350 1.00 76.81 123 ASP A N 1
ATOM 914 C CA . ASP A 1 123 ? 41.228 27.315 -19.200 1.00 76.81 123 ASP A CA 1
ATOM 915 C C . ASP A 1 123 ? 42.091 28.537 -18.841 1.00 76.81 123 ASP A C 1
ATOM 917 O O . ASP A 1 123 ? 42.284 29.465 -19.637 1.00 76.81 123 ASP A O 1
ATOM 921 N N . GLY A 1 124 ? 42.507 28.619 -17.575 1.00 81.50 124 GLY A N 1
ATOM 922 C CA . GLY A 1 124 ? 43.144 29.810 -17.013 1.00 81.50 124 GLY A CA 1
ATOM 923 C C . GLY A 1 124 ? 42.237 31.052 -17.069 1.00 81.50 124 GLY A C 1
ATOM 924 O O . GLY A 1 124 ? 41.188 31.091 -16.435 1.00 81.50 124 GLY A O 1
ATOM 925 N N . LYS A 1 125 ? 42.650 32.091 -17.813 1.00 80.00 125 LYS A N 1
ATOM 926 C CA . LYS A 1 125 ? 41.892 33.352 -18.000 1.00 80.00 125 LYS A CA 1
ATOM 927 C C . LYS A 1 125 ? 41.070 33.397 -19.298 1.00 80.00 125 LYS A C 1
ATOM 929 O O . LYS A 1 125 ? 40.499 34.440 -19.608 1.00 80.00 125 LYS A O 1
ATOM 934 N N . LYS A 1 126 ? 41.049 32.321 -20.094 1.00 76.62 126 LYS A N 1
ATOM 935 C CA . LYS A 1 126 ? 40.345 32.279 -21.384 1.00 76.62 126 LYS A CA 1
ATOM 936 C C . LYS A 1 126 ? 39.138 31.353 -21.305 1.00 76.62 126 LYS A C 1
ATOM 938 O O . LYS A 1 126 ? 39.259 30.191 -20.927 1.00 76.62 126 LYS A O 1
ATOM 943 N N . THR A 1 127 ? 37.988 31.868 -21.720 1.00 84.38 127 THR A N 1
ATOM 944 C CA . THR A 1 127 ? 36.782 31.071 -21.947 1.00 84.38 127 THR A CA 1
ATOM 945 C C . THR A 1 127 ? 36.770 30.625 -23.400 1.00 84.38 127 THR A C 1
ATOM 947 O O . THR A 1 127 ? 36.671 31.457 -24.302 1.00 84.38 127 THR A O 1
ATOM 950 N N . VAL A 1 128 ? 36.870 29.320 -23.636 1.00 87.12 128 VAL A N 1
ATOM 951 C CA . VAL A 1 128 ? 36.720 28.739 -24.973 1.00 87.12 128 VAL A CA 1
ATOM 952 C C . VAL A 1 128 ? 35.295 28.223 -25.103 1.00 87.12 128 VAL A C 1
ATOM 954 O O . VAL A 1 128 ? 34.866 27.383 -24.312 1.00 87.12 128 VAL A O 1
ATOM 957 N N . THR A 1 129 ? 34.561 28.738 -26.090 1.00 88.88 129 THR A N 1
ATOM 958 C CA . THR A 1 129 ? 33.235 28.221 -26.456 1.00 88.88 129 THR A CA 1
ATOM 959 C C . THR A 1 129 ? 33.413 27.146 -27.520 1.00 88.88 129 THR A C 1
ATOM 961 O O . THR A 1 129 ? 34.135 27.351 -28.494 1.00 88.88 129 THR A O 1
ATOM 964 N N . SER A 1 130 ? 32.782 25.994 -27.325 1.00 89.88 130 SER A N 1
ATOM 965 C CA . SER A 1 130 ? 32.828 24.856 -28.241 1.00 89.88 130 SER A CA 1
ATOM 966 C C . SER A 1 130 ? 31.442 24.235 -28.389 1.00 89.88 130 SER A C 1
ATOM 968 O O . SER A 1 130 ? 30.577 24.402 -27.528 1.00 89.88 130 SER A O 1
ATOM 970 N N . THR A 1 131 ? 31.224 23.508 -29.484 1.00 93.38 131 THR A N 1
ATOM 971 C CA . THR A 1 131 ? 29.969 22.776 -29.681 1.00 93.38 131 THR A CA 1
ATOM 972 C C . THR A 1 131 ? 30.016 21.487 -28.870 1.00 93.38 131 THR A C 1
ATOM 974 O O . THR A 1 131 ? 30.847 20.620 -29.133 1.00 93.38 131 THR A O 1
ATOM 977 N N . CYS A 1 132 ? 29.116 21.358 -27.899 1.00 94.75 132 CYS A N 1
ATOM 978 C CA . CYS A 1 132 ? 28.872 20.124 -27.169 1.00 94.75 132 CYS A CA 1
ATOM 979 C C . CYS A 1 132 ? 27.665 19.380 -27.747 1.00 94.75 132 CYS A C 1
ATOM 981 O O . CYS A 1 132 ? 26.720 19.980 -28.259 1.00 94.75 132 CYS A O 1
ATOM 983 N N . THR A 1 133 ? 27.661 18.057 -27.603 1.00 96.19 133 THR A N 1
ATOM 984 C CA . THR A 1 133 ? 26.484 17.220 -27.866 1.00 96.19 133 THR A CA 1
ATOM 985 C C . THR A 1 133 ? 26.005 16.616 -26.555 1.00 96.19 133 THR A C 1
ATOM 987 O O . THR A 1 133 ? 26.743 15.863 -25.923 1.00 96.19 133 THR A O 1
ATOM 990 N N . ARG A 1 134 ? 24.778 16.924 -26.131 1.00 96.25 134 ARG A N 1
ATOM 991 C CA . ARG A 1 134 ? 24.118 16.214 -25.032 1.00 96.25 134 ARG A CA 1
ATOM 992 C C . ARG A 1 134 ? 23.436 14.990 -25.608 1.00 96.25 134 ARG A C 1
ATOM 994 O O . ARG A 1 134 ? 22.596 15.124 -26.491 1.00 96.25 134 ARG A O 1
ATOM 1001 N N . TRP A 1 135 ? 23.785 13.824 -25.100 1.00 97.44 135 TRP A N 1
ATOM 1002 C CA . TRP A 1 135 ? 23.091 12.586 -25.395 1.00 97.44 135 TRP A CA 1
ATOM 1003 C C . TRP A 1 135 ? 22.144 12.256 -24.247 1.00 97.44 135 TRP A C 1
ATOM 1005 O O . TRP A 1 135 ? 22.536 12.345 -23.081 1.00 97.44 135 TRP A O 1
ATOM 1015 N N . THR A 1 136 ? 20.928 11.844 -24.585 1.00 97.12 136 THR A N 1
ATOM 1016 C CA . THR A 1 136 ? 19.919 11.372 -23.635 1.00 97.12 136 THR A CA 1
ATOM 1017 C C . THR A 1 136 ? 19.518 9.958 -24.026 1.00 97.12 136 THR A C 1
ATOM 1019 O O . THR A 1 136 ? 19.197 9.695 -25.184 1.00 97.12 136 THR A O 1
ATOM 1022 N N . ARG A 1 137 ? 19.559 9.035 -23.066 1.00 98.06 137 ARG A N 1
ATOM 1023 C CA . ARG A 1 137 ? 19.076 7.661 -23.206 1.00 98.06 137 ARG A CA 1
ATOM 1024 C C . ARG A 1 137 ? 17.849 7.514 -22.320 1.00 98.06 137 ARG A C 1
ATOM 1026 O O . ARG A 1 137 ? 17.942 7.777 -21.124 1.00 98.06 137 ARG A O 1
ATOM 1033 N N . LYS A 1 138 ? 16.725 7.102 -22.900 1.00 97.88 138 LYS A N 1
ATOM 1034 C CA . LYS A 1 138 ? 15.469 6.871 -22.183 1.00 97.88 138 LYS A CA 1
ATOM 1035 C C . LYS A 1 138 ? 15.011 5.437 -22.407 1.00 97.88 138 LYS A C 1
ATOM 1037 O O . LYS A 1 138 ? 14.923 4.996 -23.550 1.00 97.88 138 LYS A O 1
ATOM 1042 N N . ALA A 1 139 ? 14.700 4.725 -21.331 1.00 98.12 139 ALA A N 1
ATOM 1043 C CA . ALA A 1 139 ? 14.116 3.391 -21.384 1.00 98.12 139 ALA A CA 1
ATOM 1044 C C . ALA A 1 139 ? 12.699 3.401 -20.811 1.00 98.12 139 ALA A C 1
ATOM 1046 O O . ALA A 1 139 ? 12.419 4.095 -19.834 1.00 98.12 139 ALA A O 1
ATOM 1047 N N . VAL A 1 140 ? 11.818 2.600 -21.408 1.00 98.19 140 VAL A N 1
ATOM 1048 C CA . VAL A 1 140 ? 10.455 2.362 -20.926 1.00 98.19 140 VAL A CA 1
ATOM 1049 C C . VAL A 1 140 ? 10.206 0.862 -20.891 1.00 98.19 140 VAL A C 1
ATOM 1051 O O . VAL A 1 140 ? 10.272 0.194 -21.924 1.00 98.19 140 VAL A O 1
ATOM 1054 N N . ALA A 1 141 ? 9.892 0.338 -19.711 1.00 98.31 141 ALA A N 1
ATOM 1055 C CA . ALA A 1 141 ? 9.459 -1.039 -19.505 1.00 98.31 141 ALA A CA 1
ATOM 1056 C C . ALA A 1 141 ? 7.957 -1.075 -19.206 1.00 98.31 141 ALA A C 1
ATOM 1058 O O . ALA A 1 141 ? 7.436 -0.181 -18.539 1.00 98.31 141 ALA A O 1
ATOM 1059 N N . ARG A 1 142 ? 7.255 -2.101 -19.691 1.00 98.25 142 ARG A N 1
ATOM 1060 C CA . ARG A 1 142 ? 5.812 -2.291 -19.500 1.00 98.25 142 ARG A CA 1
ATOM 1061 C C . ARG A 1 142 ? 5.486 -3.733 -19.165 1.00 98.25 142 ARG A C 1
ATOM 1063 O O . ARG A 1 142 ? 6.078 -4.660 -19.727 1.00 98.25 142 ARG A O 1
ATOM 1070 N N . ILE A 1 143 ? 4.497 -3.908 -18.295 1.00 97.88 143 ILE A N 1
ATOM 1071 C CA . ILE A 1 143 ? 3.915 -5.210 -18.001 1.00 97.88 143 ILE A CA 1
ATOM 1072 C C . ILE A 1 143 ? 2.390 -5.123 -17.967 1.00 97.88 143 ILE A C 1
ATOM 1074 O O . ILE A 1 143 ? 1.821 -4.154 -17.462 1.00 97.88 143 ILE A O 1
ATOM 1078 N N . ARG A 1 144 ? 1.728 -6.171 -18.458 1.00 98.19 144 ARG A N 1
ATOM 1079 C CA . ARG A 1 144 ? 0.296 -6.396 -18.265 1.00 98.19 144 ARG A CA 1
ATOM 1080 C C . ARG A 1 144 ? 0.053 -7.861 -17.947 1.00 98.19 144 ARG A C 1
ATOM 1082 O O . ARG A 1 144 ? 0.392 -8.736 -18.745 1.00 98.19 144 ARG A O 1
ATOM 1089 N N . VAL A 1 145 ? -0.558 -8.110 -16.795 1.00 97.81 145 VAL A N 1
ATOM 1090 C CA . VAL A 1 145 ? -0.824 -9.446 -16.262 1.00 97.81 145 VAL A CA 1
ATOM 1091 C C . VAL A 1 145 ? -2.265 -9.508 -15.790 1.00 97.81 145 VAL A C 1
ATOM 1093 O O . VAL A 1 145 ? -2.691 -8.668 -15.004 1.00 97.81 145 VAL A O 1
ATOM 1096 N N . SER A 1 146 ? -3.004 -10.513 -16.238 1.00 96.94 146 SER A N 1
ATOM 1097 C CA . SER A 1 146 ? -4.359 -10.791 -15.759 1.00 96.94 146 SER A CA 1
ATOM 1098 C C . SER A 1 146 ? -4.364 -12.084 -14.954 1.00 96.94 146 SER A C 1
ATOM 1100 O O . SER A 1 146 ? -3.614 -13.003 -15.282 1.00 96.94 146 SER A O 1
ATOM 1102 N N . MET A 1 147 ? -5.202 -12.161 -13.922 1.00 96.31 147 MET A N 1
ATOM 1103 C CA . MET A 1 147 ? -5.391 -13.363 -13.113 1.00 96.31 147 MET A CA 1
ATOM 1104 C C . MET A 1 147 ? -6.867 -13.568 -12.782 1.00 96.31 147 MET A C 1
ATOM 1106 O O . MET A 1 147 ? -7.576 -12.618 -12.454 1.00 96.31 147 MET A O 1
ATOM 1110 N N . ASN A 1 148 ? -7.299 -14.821 -12.820 1.00 95.69 148 ASN A N 1
ATOM 1111 C CA . ASN A 1 148 ? -8.606 -15.278 -12.389 1.00 95.69 148 ASN A CA 1
ATOM 1112 C C . ASN A 1 148 ? -8.448 -16.173 -11.161 1.00 95.69 148 ASN A C 1
ATOM 1114 O O . ASN A 1 148 ? -7.548 -17.010 -11.097 1.00 95.69 148 ASN A O 1
ATOM 1118 N N . VAL A 1 149 ? -9.366 -16.018 -10.217 1.00 93.31 149 VAL A N 1
ATOM 1119 C CA . VAL A 1 149 ? -9.528 -16.877 -9.047 1.00 93.31 149 VAL A CA 1
ATOM 1120 C C . VAL A 1 149 ? -10.757 -17.736 -9.292 1.00 93.31 149 VAL A C 1
ATOM 1122 O O . VAL A 1 149 ? -11.847 -17.201 -9.497 1.00 93.31 149 VAL A O 1
ATOM 1125 N N . ILE A 1 150 ? -10.581 -19.051 -9.300 1.00 91.25 150 ILE A N 1
ATOM 1126 C CA . ILE A 1 150 ? -11.610 -20.022 -9.680 1.00 91.25 150 ILE A CA 1
ATOM 1127 C C . ILE A 1 150 ? -11.778 -21.023 -8.533 1.00 91.25 150 ILE A C 1
ATOM 1129 O O . ILE A 1 150 ? -10.776 -21.456 -7.968 1.00 91.25 150 ILE A O 1
ATOM 1133 N N . ASP A 1 151 ? -13.011 -21.367 -8.162 1.00 87.44 151 ASP A N 1
ATOM 1134 C CA . ASP A 1 151 ? -13.282 -22.402 -7.152 1.00 87.44 151 ASP A CA 1
ATOM 1135 C C . ASP A 1 151 ? -13.196 -23.831 -7.721 1.00 87.44 151 ASP A C 1
ATOM 1137 O O . ASP A 1 151 ? -13.019 -24.033 -8.925 1.00 87.44 151 ASP A O 1
ATOM 1141 N N . GLU A 1 152 ? -13.335 -24.838 -6.855 1.00 83.62 152 GLU A N 1
ATOM 1142 C CA . GLU A 1 152 ? -13.323 -26.259 -7.246 1.00 83.62 152 GLU A CA 1
ATOM 1143 C C . GLU A 1 152 ? -14.398 -26.622 -8.283 1.00 83.62 152 GLU A C 1
ATOM 1145 O O . GLU A 1 152 ? -14.201 -27.532 -9.086 1.00 83.62 152 GLU A O 1
ATOM 1150 N N . ALA A 1 153 ? -15.525 -25.902 -8.305 1.00 85.69 153 ALA A N 1
ATOM 1151 C CA . ALA A 1 153 ? -16.611 -26.123 -9.257 1.00 85.69 153 ALA A CA 1
ATOM 1152 C C . ALA A 1 153 ? -16.359 -25.452 -10.621 1.00 85.69 153 ALA A C 1
ATOM 1154 O O . ALA A 1 153 ? -17.190 -25.551 -11.526 1.00 85.69 153 ALA A O 1
ATOM 1155 N N . GLY A 1 154 ? -15.231 -24.753 -10.786 1.00 86.38 154 GLY A N 1
ATOM 1156 C CA . GLY A 1 154 ? -14.904 -24.010 -12.000 1.00 86.38 154 GLY A CA 1
ATOM 1157 C C . GLY A 1 154 ? -15.563 -22.630 -12.076 1.00 86.38 154 GLY A C 1
ATOM 1158 O O . GLY A 1 154 ? -15.474 -21.967 -13.112 1.00 86.38 154 GLY A O 1
ATOM 1159 N N . LYS A 1 155 ? -16.210 -22.158 -11.004 1.00 90.06 155 LYS A N 1
ATOM 1160 C CA . LYS A 1 155 ? -16.823 -20.829 -10.958 1.00 90.06 155 LYS A CA 1
ATOM 1161 C C . LYS A 1 155 ? -15.758 -19.773 -10.680 1.00 90.06 155 LYS A C 1
ATOM 1163 O O . LYS A 1 155 ? -14.963 -19.878 -9.750 1.00 90.06 155 LYS A O 1
ATOM 1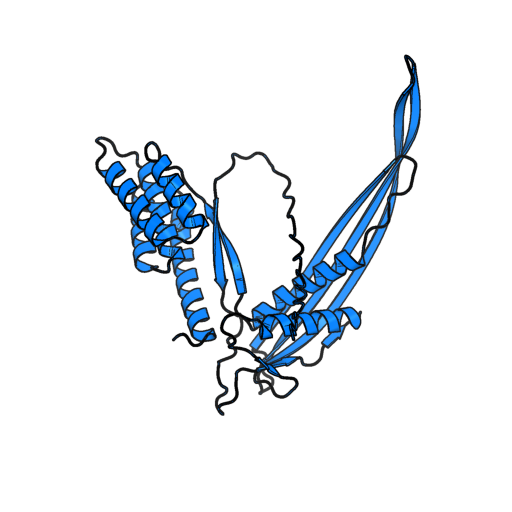168 N N . MET A 1 156 ? -15.784 -18.700 -11.465 1.00 92.94 156 MET A N 1
ATOM 1169 C CA . MET A 1 156 ? -14.940 -17.531 -11.233 1.00 92.94 156 MET A CA 1
ATOM 1170 C C . MET A 1 156 ? -15.404 -16.781 -9.976 1.00 92.94 156 MET A C 1
ATOM 1172 O O . MET A 1 156 ? -16.533 -16.293 -9.913 1.00 92.94 156 MET A O 1
ATOM 1176 N N . LEU A 1 157 ? -14.522 -16.684 -8.984 1.00 91.19 157 LEU A N 1
ATOM 1177 C CA . LEU A 1 157 ? -14.739 -15.954 -7.736 1.00 91.19 157 LEU A CA 1
ATOM 1178 C C . LEU A 1 157 ? -14.309 -14.490 -7.850 1.00 91.19 157 LEU A C 1
ATOM 1180 O O . LEU A 1 157 ? -14.957 -13.606 -7.296 1.00 91.19 157 LEU A O 1
ATOM 1184 N N . ALA A 1 158 ? -13.213 -14.236 -8.565 1.00 94.31 158 ALA A N 1
ATOM 1185 C CA . ALA A 1 158 ? -12.707 -12.899 -8.839 1.00 94.31 158 ALA A CA 1
ATOM 1186 C C . ALA A 1 158 ? -11.797 -12.907 -10.070 1.00 94.31 158 ALA A C 1
ATOM 1188 O O . ALA A 1 158 ? -11.217 -13.933 -10.421 1.00 94.31 158 ALA A O 1
ATOM 1189 N N . ALA A 1 159 ? -11.627 -11.741 -10.680 1.00 96.00 159 ALA A N 1
ATOM 1190 C CA . ALA A 1 159 ? -10.653 -11.504 -11.734 1.00 96.00 159 ALA A CA 1
ATOM 1191 C C . ALA A 1 159 ? -9.989 -10.145 -11.507 1.00 96.00 159 ALA A C 1
ATOM 1193 O O . ALA A 1 159 ? -10.619 -9.228 -10.972 1.00 96.00 159 ALA A O 1
ATOM 1194 N N . ASP A 1 160 ? -8.725 -10.019 -11.894 1.00 97.38 160 ASP A N 1
ATOM 1195 C CA . ASP A 1 160 ? -8.020 -8.744 -11.863 1.00 97.38 160 ASP A CA 1
ATOM 1196 C C . ASP A 1 160 ? -6.994 -8.630 -12.987 1.00 97.38 160 ASP A C 1
ATOM 1198 O O . ASP A 1 160 ? -6.526 -9.628 -13.539 1.00 97.38 160 ASP A O 1
ATOM 1202 N N . THR A 1 161 ? -6.647 -7.397 -13.340 1.00 97.50 161 THR A N 1
ATOM 1203 C CA . THR A 1 161 ? -5.588 -7.099 -14.303 1.00 97.50 161 THR A CA 1
ATOM 1204 C C . THR A 1 161 ? -4.679 -6.018 -13.754 1.00 97.50 161 THR A C 1
ATOM 1206 O O . THR A 1 161 ? -5.089 -4.880 -13.543 1.00 97.50 161 THR A O 1
ATOM 1209 N N . PHE A 1 162 ? -3.412 -6.374 -13.588 1.00 97.75 162 PHE A N 1
ATOM 1210 C CA . PHE A 1 162 ? -2.342 -5.447 -13.282 1.00 97.75 162 PHE A CA 1
ATOM 1211 C C . PHE A 1 162 ? -1.715 -4.944 -14.584 1.00 97.75 162 PHE A C 1
ATOM 1213 O O . PHE A 1 162 ? -1.385 -5.731 -15.472 1.00 97.75 162 PHE A O 1
ATOM 1220 N N . SER A 1 163 ? -1.539 -3.632 -14.699 1.00 98.12 163 SER A N 1
ATOM 1221 C CA . SER A 1 163 ? -0.878 -2.995 -15.834 1.00 98.12 163 SER A CA 1
ATOM 1222 C C . SER A 1 163 ? -0.068 -1.823 -15.308 1.00 98.12 163 SER A C 1
ATOM 1224 O O . SER A 1 163 ? -0.636 -0.947 -14.660 1.00 98.12 163 SER A O 1
ATOM 1226 N N . ASP A 1 164 ? 1.232 -1.811 -15.576 1.00 98.25 164 ASP A N 1
ATOM 1227 C CA . ASP A 1 164 ? 2.124 -0.758 -15.092 1.00 98.25 164 ASP A CA 1
ATOM 1228 C C . ASP A 1 164 ? 3.320 -0.570 -16.031 1.00 98.25 164 ASP A C 1
ATOM 1230 O O . ASP A 1 164 ? 3.627 -1.429 -16.870 1.00 98.25 164 ASP A O 1
ATOM 1234 N N . SER A 1 165 ? 3.986 0.572 -15.900 1.00 97.94 165 SER A N 1
ATOM 1235 C CA . SER A 1 165 ? 5.162 0.930 -16.678 1.00 97.94 165 SER A CA 1
ATOM 1236 C C . SER A 1 165 ? 6.187 1.664 -15.833 1.00 97.94 165 SER A C 1
ATOM 1238 O O . SER A 1 165 ? 5.833 2.490 -14.998 1.00 97.94 165 SER A O 1
ATOM 1240 N N . MET A 1 166 ? 7.461 1.417 -16.113 1.00 97.62 166 MET A N 1
ATOM 1241 C CA . MET A 1 166 ? 8.569 2.118 -15.479 1.00 97.62 166 MET A CA 1
ATOM 1242 C C . MET A 1 166 ? 9.386 2.843 -16.542 1.00 97.62 166 MET A C 1
ATOM 1244 O O . MET A 1 166 ? 9.639 2.283 -17.610 1.00 97.62 166 MET A O 1
ATOM 1248 N N . GLU A 1 167 ? 9.804 4.071 -16.247 1.00 97.56 167 GLU A N 1
ATOM 1249 C CA . GLU A 1 167 ? 10.658 4.871 -17.122 1.00 97.56 167 GLU A CA 1
ATOM 1250 C C . GLU A 1 167 ? 11.950 5.247 -16.399 1.00 97.56 167 GLU A C 1
ATOM 1252 O O . GLU A 1 167 ? 11.924 5.594 -15.219 1.00 97.56 167 GLU A O 1
ATOM 1257 N N . GLU A 1 168 ? 13.071 5.206 -17.116 1.00 97.44 168 GLU A N 1
ATOM 1258 C CA . GLU A 1 168 ? 14.365 5.684 -16.628 1.00 97.44 168 GLU A CA 1
ATOM 1259 C C . GLU A 1 168 ? 15.084 6.497 -17.702 1.00 97.44 168 GLU A C 1
ATOM 1261 O O . GLU A 1 168 ? 14.921 6.255 -18.900 1.00 97.44 168 GLU A O 1
ATOM 1266 N N . GLU A 1 169 ? 15.883 7.469 -17.265 1.00 96.62 169 GLU A N 1
ATOM 1267 C CA . GLU A 1 169 ? 16.619 8.374 -18.143 1.00 96.62 169 GLU A CA 1
ATOM 1268 C C . GLU A 1 169 ? 18.049 8.582 -17.635 1.00 96.62 169 GLU A C 1
ATOM 1270 O O . GLU A 1 169 ? 18.278 8.799 -16.444 1.00 96.62 169 GLU A O 1
ATOM 1275 N N . THR A 1 170 ? 19.016 8.550 -18.551 1.00 96.00 170 THR A N 1
ATOM 1276 C CA . THR A 1 170 ? 20.409 8.919 -18.286 1.00 96.00 170 THR A CA 1
ATOM 1277 C C . THR A 1 170 ? 20.916 9.883 -19.355 1.00 96.00 170 THR A C 1
ATOM 1279 O O . THR A 1 170 ? 20.481 9.858 -20.508 1.00 96.00 170 THR A O 1
ATOM 1282 N N . THR A 1 171 ? 21.842 10.767 -18.979 1.00 95.12 171 THR A N 1
ATOM 1283 C CA . THR A 1 171 ? 22.405 11.765 -19.899 1.00 95.12 171 THR A CA 1
ATOM 1284 C C . THR A 1 171 ? 23.921 11.830 -19.784 1.00 95.12 171 THR A C 1
ATOM 1286 O O . THR A 1 171 ? 24.488 11.543 -18.732 1.00 95.12 171 THR A O 1
ATOM 1289 N N . ALA A 1 172 ? 24.579 12.200 -20.879 1.00 95.69 172 ALA A N 1
ATOM 1290 C CA . ALA A 1 172 ? 26.020 12.404 -20.942 1.00 95.69 172 ALA A CA 1
ATOM 1291 C C . ALA A 1 172 ? 26.347 13.502 -21.962 1.00 95.69 172 ALA A C 1
ATOM 1293 O O . ALA A 1 172 ? 25.567 13.788 -22.874 1.00 95.69 172 ALA A O 1
ATOM 1294 N N . THR A 1 173 ? 27.489 14.164 -21.782 1.00 94.88 173 THR A N 1
ATOM 1295 C CA . THR A 1 173 ? 27.942 15.242 -22.670 1.00 94.88 173 THR A CA 1
ATOM 1296 C C . THR A 1 173 ? 29.152 14.770 -23.453 1.00 94.88 173 THR A C 1
ATOM 1298 O O . THR A 1 173 ? 30.119 14.302 -22.868 1.00 94.88 173 THR A O 1
ATOM 1301 N N . ASN A 1 174 ? 29.104 14.932 -24.774 1.00 94.25 174 ASN A N 1
ATOM 1302 C CA . ASN A 1 174 ? 30.134 14.541 -25.741 1.00 94.25 174 ASN A CA 1
ATOM 1303 C C . ASN A 1 174 ? 30.421 13.034 -25.827 1.00 94.25 174 ASN A C 1
ATOM 1305 O O . ASN A 1 174 ? 31.281 12.622 -26.598 1.00 94.25 174 ASN A O 1
ATOM 1309 N N . GLU A 1 175 ? 29.645 12.212 -25.128 1.00 95.75 175 GLU A N 1
ATOM 1310 C CA . GLU A 1 175 ? 29.683 10.755 -25.201 1.00 95.75 175 GLU A CA 1
ATOM 1311 C C . GLU A 1 175 ? 28.282 10.171 -24.997 1.00 95.75 175 GLU A C 1
ATOM 1313 O O . GLU A 1 175 ? 27.379 10.850 -24.500 1.00 95.75 175 GLU A O 1
ATOM 1318 N N . ARG A 1 176 ? 28.085 8.912 -25.401 1.00 93.62 176 ARG A N 1
ATOM 1319 C CA . ARG A 1 176 ? 26.806 8.222 -25.201 1.00 93.62 176 ARG A CA 1
ATOM 1320 C C . ARG A 1 176 ? 26.653 7.812 -23.726 1.00 93.62 176 ARG A C 1
ATOM 1322 O O . ARG A 1 176 ? 27.607 7.264 -23.179 1.00 93.62 176 ARG A O 1
ATOM 1329 N N . PRO A 1 177 ? 25.471 7.980 -23.099 1.00 95.81 177 PRO A N 1
ATOM 1330 C CA . PRO A 1 177 ? 25.240 7.567 -21.720 1.00 95.81 177 PRO A CA 1
ATOM 1331 C C . PRO A 1 177 ? 25.331 6.046 -21.589 1.00 95.81 177 PRO A C 1
ATOM 1333 O O . PRO A 1 177 ? 25.050 5.319 -22.555 1.00 95.81 177 PRO A O 1
ATOM 1336 N N . ALA A 1 178 ? 25.653 5.566 -20.386 1.00 94.75 178 ALA A N 1
ATOM 1337 C CA . ALA A 1 178 ? 25.635 4.141 -20.068 1.00 94.75 178 ALA A CA 1
ATOM 1338 C C . ALA A 1 178 ? 24.253 3.510 -20.366 1.00 94.75 178 ALA A C 1
ATOM 1340 O O . ALA A 1 178 ? 23.238 4.204 -20.233 1.00 94.75 178 ALA A O 1
ATOM 1341 N N . PRO A 1 179 ? 24.194 2.230 -20.791 1.00 96.00 179 PRO A N 1
ATOM 1342 C CA . PRO A 1 179 ? 22.934 1.506 -20.980 1.00 96.00 179 PRO A CA 1
ATOM 1343 C C . PRO A 1 179 ? 22.084 1.472 -19.706 1.00 96.00 179 PRO A C 1
ATOM 1345 O O . PRO A 1 179 ? 22.631 1.437 -18.603 1.00 96.00 179 PRO A O 1
ATOM 1348 N N . ILE A 1 180 ? 20.758 1.456 -19.860 1.00 96.88 180 ILE A N 1
ATOM 1349 C CA . ILE A 1 180 ? 19.835 1.285 -18.734 1.00 96.88 180 ILE A CA 1
ATOM 1350 C C . ILE A 1 180 ? 19.638 -0.215 -18.470 1.00 96.88 180 ILE A C 1
ATOM 1352 O O . ILE A 1 180 ? 19.620 -1.026 -19.394 1.00 96.88 180 ILE A O 1
ATOM 1356 N N . ASP A 1 181 ? 19.509 -0.597 -17.200 1.00 97.44 181 ASP A N 1
ATOM 1357 C CA . ASP A 1 181 ? 19.307 -1.989 -16.784 1.00 97.44 181 ASP A CA 1
ATOM 1358 C C . ASP A 1 181 ? 17.837 -2.411 -16.951 1.00 97.44 181 ASP A C 1
ATOM 1360 O O . ASP A 1 181 ? 17.036 -2.339 -16.015 1.00 97.44 181 ASP A O 1
ATOM 1364 N N . HIS A 1 182 ? 17.485 -2.853 -18.161 1.00 97.19 182 HIS A N 1
ATOM 1365 C CA . HIS A 1 182 ? 16.142 -3.334 -18.519 1.00 97.19 182 HIS A CA 1
ATOM 1366 C C . HIS A 1 182 ? 15.663 -4.490 -17.639 1.00 97.19 182 HIS A C 1
ATOM 1368 O O . HIS A 1 182 ? 14.479 -4.552 -17.298 1.00 97.19 182 HIS A O 1
ATOM 1374 N N . ASP A 1 183 ? 16.565 -5.390 -17.248 1.00 96.62 183 ASP A N 1
ATOM 1375 C CA . ASP A 1 183 ? 16.219 -6.564 -16.450 1.00 96.62 183 ASP A CA 1
ATOM 1376 C C . ASP A 1 183 ? 15.794 -6.157 -15.044 1.00 96.62 183 ASP A C 1
ATOM 1378 O O . ASP A 1 183 ? 14.800 -6.682 -14.529 1.00 96.62 183 ASP A O 1
ATOM 1382 N N . ARG A 1 184 ? 16.465 -5.167 -14.443 1.00 96.94 184 ARG A N 1
ATOM 1383 C CA . ARG A 1 184 ? 16.012 -4.578 -13.179 1.00 96.94 184 ARG A CA 1
ATOM 1384 C C . ARG A 1 184 ? 14.635 -3.937 -13.324 1.00 96.94 184 ARG A C 1
ATOM 1386 O O . ARG A 1 184 ? 13.789 -4.162 -12.457 1.00 96.94 184 ARG A O 1
ATOM 1393 N N . MET A 1 185 ? 14.388 -3.180 -14.398 1.00 97.75 185 MET A N 1
ATOM 1394 C CA . MET A 1 185 ? 13.081 -2.549 -14.638 1.00 97.75 185 MET A CA 1
ATOM 1395 C C . MET A 1 185 ? 11.959 -3.594 -14.722 1.00 97.75 185 MET A C 1
ATOM 1397 O O . MET A 1 185 ? 10.950 -3.505 -14.021 1.00 97.75 185 MET A O 1
ATOM 1401 N N . LEU A 1 186 ? 12.154 -4.631 -15.539 1.00 97.44 186 LEU A N 1
ATOM 1402 C CA . LEU A 1 186 ? 11.180 -5.706 -15.730 1.00 97.44 186 LEU A CA 1
ATOM 1403 C C . LEU A 1 186 ? 11.032 -6.584 -14.482 1.00 97.44 186 LEU A C 1
ATOM 1405 O O . LEU A 1 186 ? 9.937 -7.051 -14.178 1.00 97.44 186 LEU A O 1
ATOM 1409 N N . SER A 1 187 ? 12.109 -6.811 -13.728 1.00 96.94 187 SER A N 1
ATOM 1410 C CA . SER A 1 187 ? 12.067 -7.510 -12.437 1.00 96.94 187 SER A CA 1
ATOM 1411 C C . SER A 1 187 ? 11.216 -6.756 -11.409 1.00 96.94 187 SER A C 1
ATOM 1413 O O . SER A 1 187 ? 10.355 -7.359 -10.765 1.00 96.94 187 SER A O 1
ATOM 1415 N N . ALA A 1 188 ? 11.368 -5.430 -11.315 1.00 97.12 188 ALA A N 1
ATOM 1416 C CA . ALA A 1 188 ? 10.543 -4.596 -10.442 1.00 97.12 188 ALA A CA 1
ATOM 1417 C C . ALA A 1 188 ? 9.054 -4.657 -10.830 1.00 97.12 188 ALA A C 1
ATOM 1419 O O . ALA A 1 188 ? 8.197 -4.858 -9.969 1.00 97.12 188 ALA A O 1
ATOM 1420 N N . LEU A 1 189 ? 8.742 -4.575 -12.128 1.00 97.94 189 LEU A N 1
ATOM 1421 C CA . LEU A 1 189 ? 7.368 -4.687 -12.629 1.00 97.94 189 LEU A CA 1
ATOM 1422 C C . LEU A 1 189 ? 6.745 -6.067 -12.352 1.00 97.94 189 LEU A C 1
ATOM 1424 O O . LEU A 1 189 ? 5.583 -6.145 -11.948 1.00 97.94 189 LEU A O 1
ATOM 1428 N N . ARG A 1 190 ? 7.508 -7.159 -12.506 1.00 97.56 190 ARG A N 1
ATOM 1429 C CA . ARG A 1 190 ? 7.060 -8.523 -12.159 1.00 97.56 190 ARG A CA 1
ATOM 1430 C C . ARG A 1 190 ? 6.782 -8.674 -10.666 1.00 97.56 190 ARG A C 1
ATOM 1432 O O . ARG A 1 190 ? 5.771 -9.269 -10.295 1.00 97.56 190 ARG A O 1
ATOM 1439 N N . TYR A 1 191 ? 7.637 -8.1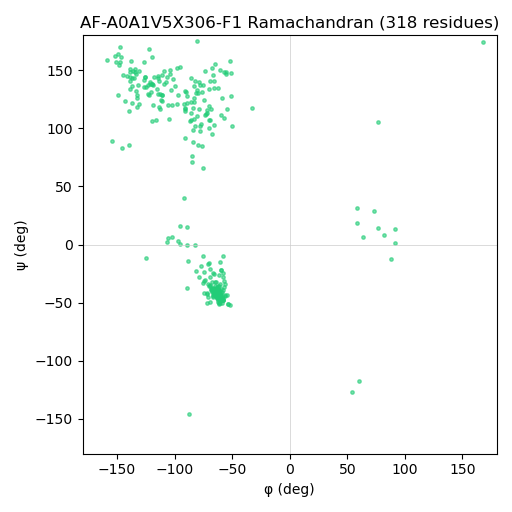04 -9.815 1.00 96.88 191 TYR A N 1
ATOM 1440 C CA . TYR A 1 191 ? 7.413 -8.073 -8.371 1.00 96.88 191 TYR A CA 1
ATOM 1441 C C . TYR A 1 191 ? 6.115 -7.336 -8.017 1.00 96.88 191 TYR A C 1
ATOM 1443 O O . TYR A 1 191 ? 5.290 -7.880 -7.283 1.00 96.88 191 TYR A O 1
ATOM 1451 N N . SER A 1 192 ? 5.891 -6.148 -8.587 1.00 97.25 192 SER A N 1
ATOM 1452 C CA . SER A 1 192 ? 4.656 -5.378 -8.387 1.00 97.25 192 SER A CA 1
ATOM 1453 C C . SER A 1 192 ? 3.414 -6.134 -8.862 1.00 97.25 192 SER A C 1
ATOM 1455 O O . SER A 1 192 ? 2.417 -6.171 -8.140 1.00 97.25 192 SER A O 1
ATOM 1457 N N . ALA A 1 193 ? 3.483 -6.795 -10.022 1.00 97.31 193 ALA A N 1
ATOM 1458 C CA . ALA A 1 193 ? 2.391 -7.615 -10.537 1.00 97.31 193 ALA A CA 1
ATOM 1459 C C . ALA A 1 193 ? 2.054 -8.772 -9.586 1.00 97.31 193 ALA A C 1
ATOM 1461 O O . ALA A 1 193 ? 0.901 -8.923 -9.185 1.00 97.31 193 ALA A O 1
ATOM 1462 N N . ALA A 1 194 ? 3.055 -9.549 -9.160 1.00 96.44 194 ALA A N 1
ATOM 1463 C CA . ALA A 1 194 ? 2.857 -10.652 -8.222 1.00 96.44 194 ALA A CA 1
ATOM 1464 C C . ALA A 1 194 ? 2.288 -10.167 -6.877 1.00 96.44 194 ALA A C 1
ATOM 1466 O O . ALA A 1 194 ? 1.320 -10.734 -6.372 1.00 96.44 194 ALA A O 1
ATOM 1467 N N . ALA A 1 195 ? 2.838 -9.079 -6.329 1.00 95.06 195 ALA A N 1
ATOM 1468 C CA . ALA A 1 195 ? 2.379 -8.480 -5.080 1.00 95.06 195 ALA A CA 1
ATOM 1469 C C . ALA A 1 195 ? 0.961 -7.909 -5.171 1.00 95.06 195 ALA A C 1
ATOM 1471 O O . ALA A 1 195 ? 0.249 -7.918 -4.171 1.00 95.06 195 ALA A O 1
ATOM 1472 N N . HIS A 1 196 ? 0.543 -7.397 -6.332 1.00 95.88 196 HIS A N 1
ATOM 1473 C CA . HIS A 1 196 ? -0.823 -6.934 -6.561 1.00 95.88 196 HIS A CA 1
ATOM 1474 C C . HIS A 1 196 ? -1.797 -8.110 -6.656 1.00 95.88 196 HIS A C 1
ATOM 1476 O O . HIS A 1 196 ? -2.811 -8.127 -5.962 1.00 95.88 196 HIS A O 1
ATOM 1482 N N . LEU A 1 197 ? -1.469 -9.104 -7.480 1.00 95.25 197 LEU A N 1
ATOM 1483 C CA . LEU A 1 197 ? -2.339 -10.240 -7.771 1.00 95.25 197 LEU A CA 1
ATOM 1484 C C . LEU A 1 197 ? -2.496 -11.174 -6.564 1.00 95.25 197 LEU A C 1
ATOM 1486 O O . LEU A 1 197 ? -3.598 -11.649 -6.307 1.00 95.25 197 LEU A O 1
ATOM 1490 N N . ALA A 1 198 ? -1.455 -11.365 -5.746 1.00 92.62 198 ALA A N 1
ATOM 1491 C CA . ALA A 1 198 ? -1.552 -12.159 -4.518 1.00 92.62 198 ALA A CA 1
ATOM 1492 C C . ALA A 1 198 ? -2.645 -11.645 -3.555 1.00 92.62 198 ALA A C 1
ATOM 1494 O O . ALA A 1 198 ? -3.318 -12.441 -2.903 1.00 92.62 198 ALA A O 1
ATOM 1495 N N . ARG A 1 199 ? -2.917 -10.330 -3.538 1.00 92.88 199 ARG A N 1
ATOM 1496 C CA . ARG A 1 199 ? -3.970 -9.694 -2.710 1.00 92.88 199 ARG A CA 1
ATOM 1497 C C . ARG A 1 199 ? -5.376 -10.195 -3.024 1.00 92.88 199 ARG A C 1
ATOM 1499 O O . ARG A 1 199 ? -6.313 -9.948 -2.266 1.00 92.88 199 ARG A O 1
ATOM 1506 N N . MET A 1 200 ? -5.555 -10.867 -4.160 1.00 91.75 200 MET A N 1
ATOM 1507 C CA . MET A 1 200 ? -6.823 -11.505 -4.475 1.00 91.75 200 MET A CA 1
ATOM 1508 C C . MET A 1 200 ? -7.157 -12.628 -3.492 1.00 91.75 200 MET A C 1
ATOM 1510 O O . MET A 1 200 ? -8.334 -12.815 -3.212 1.00 91.75 200 MET A O 1
ATOM 1514 N N . VAL A 1 201 ? -6.156 -13.332 -2.953 1.00 89.06 201 VAL A N 1
ATOM 1515 C CA . VAL A 1 201 ? -6.358 -14.515 -2.096 1.00 89.06 201 VAL A CA 1
ATOM 1516 C C . VAL A 1 201 ? -5.684 -14.436 -0.732 1.00 89.06 201 VAL A C 1
ATOM 1518 O O . VAL A 1 201 ? -6.000 -15.256 0.122 1.00 89.06 201 VAL A O 1
ATOM 1521 N N . VAL A 1 202 ? -4.801 -13.458 -0.492 1.00 88.00 202 VAL A N 1
ATOM 1522 C CA . VAL A 1 202 ? -4.202 -13.252 0.835 1.00 88.00 202 VAL A CA 1
ATOM 1523 C C . VAL A 1 202 ? -4.370 -11.838 1.381 1.00 88.00 202 VAL A C 1
ATOM 1525 O O . VAL A 1 202 ? -4.303 -10.874 0.607 1.00 88.00 202 VAL A O 1
ATOM 1528 N N . PRO A 1 203 ? -4.570 -11.698 2.709 1.00 89.69 203 PRO A N 1
ATOM 1529 C CA . PRO A 1 203 ? -4.495 -10.412 3.381 1.00 89.69 203 PRO A CA 1
ATOM 1530 C C . PRO A 1 203 ? -3.153 -9.723 3.126 1.00 89.69 203 PRO A C 1
ATOM 1532 O O . PRO A 1 203 ? -2.119 -10.371 2.958 1.00 89.69 203 PRO A O 1
ATOM 1535 N N . TYR A 1 204 ? -3.157 -8.394 3.095 1.00 90.62 204 TYR A N 1
ATOM 1536 C CA . TYR A 1 204 ? -1.968 -7.618 2.746 1.00 90.62 204 TYR A CA 1
ATOM 1537 C C . TYR A 1 204 ? -1.879 -6.320 3.532 1.00 90.62 204 TYR A C 1
ATOM 1539 O O . TYR A 1 204 ? -2.883 -5.679 3.835 1.00 90.62 204 TYR A O 1
ATOM 1547 N N . ARG A 1 205 ? -0.651 -5.909 3.852 1.00 90.44 205 ARG A N 1
ATOM 1548 C CA . ARG A 1 205 ? -0.409 -4.660 4.571 1.00 90.44 205 ARG A CA 1
ATOM 1549 C C . ARG A 1 205 ? -0.394 -3.479 3.612 1.00 90.44 205 ARG A C 1
ATOM 1551 O O . ARG A 1 205 ? 0.226 -3.535 2.550 1.00 90.44 205 ARG A O 1
ATOM 1558 N N . VAL A 1 206 ? -1.051 -2.398 4.009 1.00 92.62 206 VAL A N 1
ATOM 1559 C CA . VAL A 1 206 ? -0.944 -1.091 3.358 1.00 92.62 206 VAL A CA 1
ATOM 1560 C C . VAL A 1 206 ? -0.562 -0.042 4.386 1.00 92.62 206 VAL A C 1
ATOM 1562 O O . VAL A 1 206 ? -0.989 -0.096 5.538 1.00 92.62 206 VAL A O 1
ATOM 1565 N N . MET A 1 207 ? 0.247 0.921 3.958 1.00 94.12 207 MET A N 1
ATOM 1566 C CA . MET A 1 207 ? 0.539 2.098 4.764 1.00 94.12 207 MET A CA 1
ATOM 1567 C C . MET A 1 207 ? -0.575 3.119 4.551 1.00 94.12 207 MET A C 1
ATOM 1569 O O . MET A 1 207 ? -0.766 3.604 3.437 1.00 94.12 207 MET A O 1
ATOM 1573 N N . VAL A 1 208 ? -1.306 3.444 5.612 1.00 94.38 208 VAL A N 1
ATOM 1574 C CA . VAL A 1 208 ? -2.309 4.513 5.617 1.00 94.38 208 VAL A CA 1
ATOM 1575 C C . VAL A 1 208 ? -1.708 5.721 6.307 1.00 94.38 208 VAL A C 1
ATOM 1577 O O . VAL A 1 208 ? -1.332 5.650 7.474 1.00 94.38 208 VAL A O 1
ATOM 1580 N N . SER A 1 209 ? -1.615 6.834 5.585 1.00 95.19 209 SER A N 1
ATOM 1581 C CA . SER A 1 209 ? -1.149 8.104 6.134 1.00 95.19 209 SER A CA 1
ATOM 1582 C C . SER A 1 209 ? -2.326 8.987 6.527 1.00 95.19 209 SER A C 1
ATOM 1584 O O . SER A 1 209 ? -3.226 9.241 5.728 1.00 95.19 209 SER A O 1
ATOM 1586 N N . LYS A 1 210 ? -2.293 9.489 7.758 1.00 95.69 210 LYS A N 1
ATOM 1587 C CA . LYS A 1 210 ? -3.263 10.432 8.312 1.00 95.69 210 LYS A CA 1
ATOM 1588 C C . LYS A 1 210 ? -2.571 11.758 8.580 1.00 95.69 210 LYS A C 1
ATOM 1590 O O . LYS A 1 210 ? -1.398 11.807 8.961 1.00 95.69 210 LYS A O 1
ATOM 1595 N N . ARG A 1 211 ? -3.304 12.849 8.380 1.00 95.75 211 ARG A N 1
ATOM 1596 C CA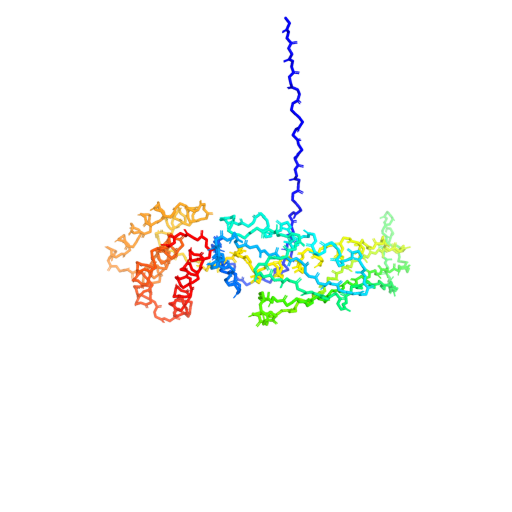 . ARG A 1 211 ? -2.827 14.190 8.718 1.00 95.75 211 ARG A CA 1
ATOM 1597 C C . ARG A 1 211 ? -2.670 14.318 10.230 1.00 95.75 211 ARG A C 1
ATOM 1599 O O . ARG A 1 211 ? -3.511 13.838 10.981 1.00 95.75 211 ARG A O 1
ATOM 1606 N N . TRP A 1 212 ? -1.619 14.993 10.666 1.00 96.00 212 TRP A N 1
ATOM 1607 C CA . TRP A 1 212 ? -1.410 15.390 12.048 1.00 96.00 212 TRP A CA 1
ATOM 1608 C C . TRP A 1 212 ? -1.624 16.898 12.199 1.00 96.00 212 TRP A C 1
ATOM 1610 O O . TRP A 1 212 ? -1.227 17.689 11.339 1.00 96.00 212 TRP A O 1
ATOM 1620 N N . TYR A 1 213 ? -2.260 17.298 13.297 1.00 95.56 213 TYR A N 1
ATOM 1621 C CA . TYR A 1 213 ? -2.543 18.695 13.612 1.00 95.56 213 TYR A CA 1
ATOM 1622 C C . TYR A 1 213 ? -1.831 19.086 14.904 1.00 95.56 213 TYR A C 1
ATOM 1624 O O . TYR A 1 213 ? -1.705 18.290 15.832 1.00 95.56 213 TYR A O 1
ATOM 1632 N N . LYS A 1 214 ? -1.357 20.331 14.965 1.00 94.50 214 LYS A N 1
ATOM 1633 C CA . LYS A 1 214 ? -0.695 20.873 16.156 1.00 94.50 214 LYS A CA 1
ATOM 1634 C C . LYS A 1 214 ? -1.732 21.260 17.208 1.00 94.50 214 LYS A C 1
ATOM 1636 O O . LYS A 1 214 ? -2.717 21.915 16.878 1.00 94.50 214 LYS A O 1
ATOM 1641 N N . CYS A 1 215 ? -1.463 20.937 18.468 1.00 94.00 215 CYS A N 1
ATOM 1642 C CA . CYS A 1 215 ? -2.377 21.178 19.592 1.00 94.00 215 CYS A CA 1
ATOM 1643 C C . CYS A 1 215 ? -2.141 22.530 20.292 1.00 94.00 215 CYS A C 1
ATOM 1645 O O . CYS A 1 215 ? -2.168 22.598 21.519 1.00 94.00 215 CYS A O 1
ATOM 1647 N N . GLY A 1 216 ? -1.861 23.595 19.530 1.00 91.38 216 GLY A N 1
ATOM 1648 C CA . GLY A 1 216 ? -1.613 24.937 20.081 1.00 91.38 216 GLY A CA 1
ATOM 1649 C C . GLY A 1 216 ? -0.516 24.947 21.154 1.00 91.38 216 GLY A C 1
ATOM 1650 O O . GLY A 1 216 ? 0.570 24.413 20.935 1.00 91.38 216 GLY A O 1
ATOM 1651 N N . ASP A 1 217 ? -0.817 25.506 22.324 1.00 89.25 217 ASP A N 1
ATOM 1652 C CA . ASP A 1 217 ? 0.126 25.606 23.448 1.00 89.25 217 ASP A CA 1
ATOM 1653 C C . ASP A 1 217 ? 0.458 24.246 24.093 1.00 89.25 217 ASP A C 1
ATOM 1655 O O . ASP A 1 217 ? 1.513 24.082 24.699 1.00 89.25 217 ASP A O 1
ATOM 1659 N N . ALA A 1 218 ? -0.390 23.228 23.913 1.00 91.38 218 ALA A N 1
ATOM 1660 C CA . ALA A 1 218 ? -0.155 21.867 24.408 1.00 91.38 218 ALA A CA 1
ATOM 1661 C C . ALA A 1 218 ? 0.615 20.982 23.402 1.00 91.38 218 ALA A C 1
ATOM 1663 O O . ALA A 1 218 ? 0.636 19.749 23.499 1.00 91.38 218 ALA A O 1
ATOM 1664 N N . ASN A 1 219 ? 1.239 21.593 22.390 1.00 92.88 219 ASN A N 1
ATOM 1665 C CA . ASN A 1 219 ? 1.818 20.874 21.262 1.00 92.88 219 ASN A CA 1
ATOM 1666 C C . ASN A 1 219 ? 3.023 19.986 21.623 1.00 92.88 219 ASN A C 1
ATOM 1668 O O . ASN A 1 219 ? 3.261 19.006 20.919 1.00 92.88 219 ASN A O 1
ATOM 1672 N N . ASP A 1 220 ? 3.755 20.263 22.702 1.00 95.94 220 ASP A N 1
ATOM 1673 C CA . ASP A 1 220 ? 4.877 19.411 23.124 1.00 95.94 220 ASP A CA 1
ATOM 1674 C C . ASP A 1 220 ? 4.399 18.029 23.593 1.00 95.94 220 ASP A C 1
ATOM 1676 O O . ASP A 1 220 ? 4.905 17.004 23.129 1.00 95.94 220 ASP A O 1
ATOM 1680 N N . THR A 1 221 ? 3.340 17.978 24.405 1.00 96.69 221 THR A N 1
ATOM 1681 C CA . THR A 1 221 ? 2.703 16.715 24.809 1.00 96.69 221 THR A CA 1
ATOM 1682 C C . THR A 1 221 ? 2.059 16.008 23.613 1.00 96.69 221 THR A C 1
ATOM 1684 O O . THR A 1 221 ? 2.184 14.790 23.478 1.00 96.69 221 THR A O 1
ATOM 1687 N N . CYS A 1 222 ? 1.448 16.749 22.679 1.00 95.62 222 CYS A N 1
ATOM 1688 C CA . CYS A 1 222 ? 0.945 16.158 21.434 1.00 95.62 222 CYS A CA 1
ATOM 1689 C C . CYS A 1 222 ? 2.061 15.567 20.559 1.00 95.62 222 CYS A C 1
ATOM 1691 O O . CYS A 1 222 ? 1.886 14.488 19.998 1.00 95.62 222 CYS A O 1
ATOM 1693 N N . LYS A 1 223 ? 3.234 16.203 20.464 1.00 96.94 223 LYS A N 1
ATOM 1694 C CA . LYS A 1 223 ? 4.398 15.633 19.761 1.00 96.94 223 LYS A CA 1
ATOM 1695 C C . LYS A 1 223 ? 4.918 14.367 20.442 1.00 96.94 223 LYS A C 1
ATOM 1697 O O . LYS A 1 223 ? 5.304 13.417 19.756 1.00 96.94 223 LYS A O 1
ATOM 1702 N N . ALA A 1 224 ? 4.911 14.331 21.774 1.00 97.81 224 ALA A N 1
ATOM 1703 C CA . ALA A 1 224 ? 5.242 13.122 22.520 1.00 97.81 224 ALA A CA 1
ATOM 1704 C C . ALA A 1 224 ? 4.256 11.991 22.183 1.00 97.81 224 ALA A C 1
ATOM 1706 O O . ALA A 1 224 ? 4.689 10.891 21.845 1.00 97.81 224 ALA A O 1
ATOM 1707 N N . ALA A 1 225 ? 2.950 12.275 22.156 1.00 98.00 225 ALA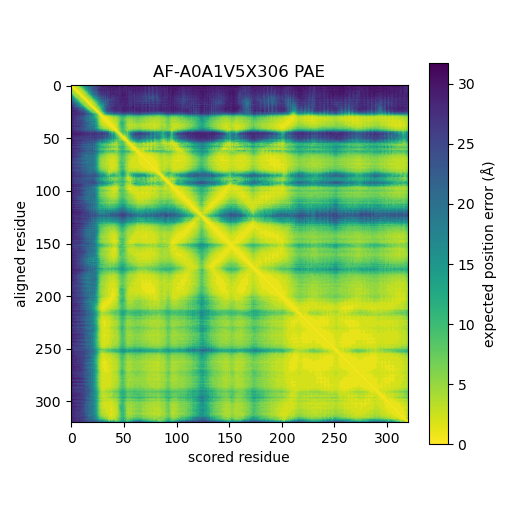 A N 1
ATOM 1708 C CA . ALA A 1 225 ? 1.939 11.303 21.743 1.00 98.00 225 ALA A CA 1
ATOM 1709 C C . ALA A 1 225 ? 2.116 10.842 20.289 1.00 98.00 225 ALA A C 1
ATOM 1711 O O . ALA A 1 225 ? 2.066 9.647 20.016 1.00 98.00 225 ALA A O 1
ATOM 1712 N N . LEU A 1 226 ? 2.408 11.759 19.362 1.00 97.56 226 LEU A N 1
ATOM 1713 C CA . LEU A 1 226 ? 2.716 11.426 17.969 1.00 97.56 226 LEU A CA 1
ATOM 1714 C C . LEU A 1 226 ? 3.914 10.477 17.855 1.00 97.56 226 LEU A C 1
ATOM 1716 O O . LEU A 1 226 ? 3.914 9.564 17.031 1.00 97.56 226 LEU A O 1
ATOM 1720 N N . THR A 1 227 ? 4.933 10.675 18.689 1.00 97.62 227 THR A N 1
ATOM 1721 C CA . THR A 1 227 ? 6.099 9.786 18.739 1.00 97.62 227 THR A CA 1
ATOM 1722 C C . THR A 1 227 ? 5.688 8.381 19.171 1.00 97.62 227 THR A C 1
ATOM 1724 O O . THR A 1 227 ? 6.112 7.413 18.547 1.00 97.62 227 THR A O 1
ATOM 1727 N N . GLN A 1 228 ? 4.805 8.270 20.168 1.00 98.19 228 GLN A N 1
ATOM 1728 C CA . GLN A 1 228 ? 4.255 6.986 20.609 1.00 98.19 228 GLN A CA 1
ATOM 1729 C C . GLN A 1 228 ? 3.384 6.324 19.529 1.00 98.19 228 GLN A C 1
ATOM 1731 O O . GLN A 1 228 ? 3.538 5.131 19.278 1.00 98.19 228 GLN A O 1
ATOM 1736 N N . LEU A 1 229 ? 2.554 7.090 18.810 1.00 97.12 229 LEU A N 1
ATOM 1737 C CA . LEU A 1 229 ? 1.768 6.578 17.678 1.00 97.12 229 LEU A CA 1
ATOM 1738 C C . LEU A 1 229 ? 2.653 6.014 16.564 1.00 97.12 229 LEU A C 1
ATOM 1740 O O . LEU A 1 229 ? 2.372 4.936 16.047 1.00 97.12 229 LEU A O 1
ATOM 1744 N N . ARG A 1 230 ? 3.746 6.708 16.217 1.00 95.81 230 ARG A N 1
ATOM 1745 C CA . ARG A 1 230 ? 4.683 6.274 15.163 1.00 95.81 230 ARG A CA 1
ATOM 1746 C C . ARG A 1 230 ? 5.352 4.933 15.466 1.00 95.81 230 ARG A C 1
ATOM 1748 O O . ARG A 1 230 ? 5.736 4.239 14.530 1.00 95.81 230 ARG A O 1
ATOM 1755 N N . VAL A 1 231 ? 5.489 4.573 16.742 1.00 96.12 231 VAL A N 1
ATOM 1756 C CA . VAL A 1 231 ? 6.072 3.291 17.173 1.00 96.12 231 VAL A CA 1
ATOM 1757 C C . VAL A 1 231 ? 5.017 2.263 17.602 1.00 96.12 231 VAL A C 1
ATOM 1759 O O . VAL A 1 231 ? 5.378 1.197 18.088 1.00 96.12 231 VAL A O 1
ATOM 1762 N N . GLY A 1 232 ? 3.724 2.562 17.430 1.00 95.88 232 GLY A N 1
ATOM 1763 C CA . GLY A 1 232 ? 2.622 1.653 17.766 1.00 95.88 232 GLY A CA 1
ATOM 1764 C C . GLY A 1 232 ? 2.295 1.551 19.259 1.00 95.88 232 GLY A C 1
ATOM 1765 O O . GLY A 1 232 ? 1.561 0.652 19.660 1.00 95.88 232 GLY A O 1
ATOM 1766 N N . ASN A 1 233 ? 2.802 2.458 20.099 1.00 97.69 233 ASN A N 1
ATOM 1767 C CA . ASN A 1 233 ? 2.477 2.496 21.525 1.00 97.69 233 ASN A CA 1
ATOM 1768 C C . ASN A 1 233 ? 1.179 3.284 21.767 1.00 97.69 233 ASN A C 1
ATOM 1770 O O . ASN A 1 233 ? 1.185 4.421 22.254 1.00 97.69 233 ASN A O 1
ATOM 1774 N N . PHE A 1 234 ? 0.058 2.688 21.359 1.00 97.94 234 PHE A N 1
ATOM 1775 C CA . PHE A 1 234 ? -1.242 3.355 21.365 1.00 97.94 234 PHE A CA 1
ATOM 1776 C C . PHE A 1 234 ? -1.722 3.711 22.774 1.00 97.94 234 PHE A C 1
ATOM 1778 O O . PHE A 1 234 ? -2.220 4.812 22.970 1.00 97.94 234 PHE A O 1
ATOM 1785 N N . GLU A 1 235 ? -1.513 2.848 23.770 1.00 98.25 235 GLU A N 1
ATOM 1786 C CA . GLU A 1 235 ? -1.949 3.097 25.151 1.00 98.25 235 GLU A CA 1
ATOM 1787 C C . GLU A 1 235 ? -1.302 4.362 25.739 1.00 98.25 235 GLU A C 1
ATOM 1789 O O . GLU A 1 235 ? -1.982 5.242 26.273 1.00 98.25 235 GLU A O 1
ATOM 1794 N N . VAL A 1 236 ? 0.018 4.513 25.581 1.00 98.44 236 VAL A N 1
ATOM 1795 C CA . VAL A 1 236 ? 0.714 5.717 26.054 1.00 98.44 236 VAL A CA 1
ATOM 1796 C C . VAL A 1 236 ? 0.282 6.947 25.256 1.00 98.44 236 VAL A C 1
ATOM 1798 O O . VAL A 1 236 ? 0.098 8.013 25.846 1.00 98.44 236 VAL A O 1
ATOM 1801 N N . ALA A 1 237 ? 0.073 6.819 23.942 1.00 98.50 237 ALA A N 1
ATOM 1802 C CA . ALA A 1 237 ? -0.442 7.916 23.125 1.00 98.50 237 ALA A CA 1
ATOM 1803 C C . ALA A 1 237 ? -1.826 8.391 23.603 1.00 98.50 237 ALA A C 1
ATOM 1805 O O . ALA A 1 237 ? -2.017 9.594 23.784 1.00 98.50 237 ALA A O 1
ATOM 1806 N N . ILE A 1 238 ? -2.752 7.464 23.875 1.00 98.75 238 ILE A N 1
ATOM 1807 C CA . ILE A 1 238 ? -4.097 7.745 24.405 1.00 98.75 238 ILE A CA 1
ATOM 1808 C C . ILE A 1 238 ? -3.998 8.496 25.735 1.00 98.75 238 ILE A C 1
ATOM 1810 O O . ILE A 1 238 ? -4.617 9.547 25.907 1.00 98.75 238 ILE A O 1
ATOM 1814 N N . ASN A 1 239 ? -3.156 8.020 26.655 1.00 98.56 239 ASN A N 1
ATOM 1815 C CA . ASN A 1 239 ? -2.960 8.650 27.962 1.00 98.56 239 ASN A CA 1
ATOM 1816 C C . ASN A 1 239 ? -2.371 10.068 27.870 1.00 98.56 239 ASN A C 1
ATOM 1818 O O . ASN A 1 239 ? -2.707 10.938 28.677 1.00 98.56 239 ASN A O 1
ATOM 1822 N N . LEU A 1 240 ? -1.464 10.312 26.920 1.00 98.62 240 LEU A N 1
ATOM 1823 C CA . LEU A 1 240 ? -0.893 11.640 26.683 1.00 98.62 240 LEU A CA 1
ATOM 1824 C C . LEU A 1 240 ? -1.927 12.586 26.067 1.00 98.62 240 LEU A C 1
ATOM 1826 O O . LEU A 1 240 ? -2.065 13.718 26.521 1.00 98.62 240 LEU A O 1
ATOM 1830 N N . LEU A 1 241 ? -2.670 12.127 25.062 1.00 98.62 241 LEU A N 1
ATOM 1831 C CA . LEU A 1 241 ? -3.656 12.951 24.366 1.00 98.62 241 LEU A CA 1
ATOM 1832 C C . LEU A 1 241 ? -4.884 13.261 25.228 1.00 98.62 241 LEU A C 1
ATOM 1834 O O . LEU A 1 241 ? -5.389 14.377 25.163 1.00 98.62 241 LEU A O 1
ATOM 1838 N N . THR A 1 242 ? -5.308 12.333 26.089 1.00 98.62 242 THR A N 1
ATOM 1839 C CA . THR A 1 242 ? -6.368 12.577 27.083 1.00 98.62 242 THR A CA 1
ATOM 1840 C C . THR A 1 242 ? -5.976 13.727 28.010 1.00 98.62 242 THR A C 1
ATOM 1842 O O . THR A 1 242 ? -6.727 14.686 28.157 1.00 98.62 242 THR A O 1
ATOM 1845 N N . ARG A 1 243 ? -4.734 13.722 28.521 1.00 97.88 243 ARG A N 1
ATOM 1846 C CA . ARG A 1 243 ? -4.204 14.836 29.326 1.00 97.88 243 ARG A CA 1
ATOM 1847 C C . ARG A 1 243 ? -4.183 16.162 28.566 1.00 97.88 243 ARG A C 1
ATOM 1849 O O . ARG A 1 243 ? -4.469 17.198 29.159 1.00 97.88 243 ARG A O 1
ATOM 1856 N N . VAL A 1 244 ? -3.854 16.144 27.270 1.00 97.88 244 VAL A N 1
ATOM 1857 C CA . VAL A 1 244 ? -3.906 17.357 26.436 1.00 97.88 244 VAL A CA 1
ATOM 1858 C C . VAL A 1 244 ? -5.333 17.884 26.323 1.00 97.88 244 VAL A C 1
ATOM 1860 O O . VAL A 1 244 ? -5.551 19.081 26.494 1.00 97.88 244 VAL A O 1
ATOM 1863 N N . VAL A 1 245 ? -6.304 17.011 26.054 1.00 98.19 245 VAL A N 1
ATOM 1864 C CA . VAL A 1 245 ? -7.720 17.392 25.996 1.00 98.19 245 VAL A CA 1
ATOM 1865 C C . VAL A 1 245 ? -8.169 18.013 27.318 1.00 98.19 245 VAL A C 1
ATOM 1867 O O . VAL A 1 245 ? -8.758 19.094 27.301 1.00 98.19 245 VAL A O 1
ATOM 1870 N N . ASP A 1 246 ? -7.853 17.382 28.450 1.00 97.31 246 ASP A N 1
ATOM 1871 C CA . ASP A 1 246 ? -8.232 17.873 29.779 1.00 97.31 246 ASP A CA 1
ATOM 1872 C C . ASP A 1 246 ? -7.613 19.248 30.075 1.00 97.31 246 ASP A C 1
ATOM 1874 O O . ASP A 1 246 ? -8.308 20.170 30.508 1.00 97.31 246 ASP A O 1
ATOM 1878 N N . GLN A 1 247 ? -6.324 19.426 29.763 1.00 96.06 247 GLN A N 1
ATOM 1879 C CA . GLN A 1 247 ? -5.622 20.704 29.905 1.00 96.06 247 GLN A CA 1
ATOM 1880 C C . GLN A 1 247 ? -6.264 21.812 29.053 1.00 96.06 247 GLN A C 1
ATOM 1882 O O . GLN A 1 247 ? -6.470 22.934 29.525 1.00 96.06 247 GLN A O 1
ATOM 1887 N N . LEU A 1 248 ? -6.583 21.514 27.790 1.00 95.75 248 LEU A N 1
ATOM 1888 C CA . LEU A 1 248 ? -7.188 22.483 26.874 1.00 95.75 248 LEU A CA 1
ATOM 1889 C C . LEU A 1 248 ? -8.616 22.844 27.301 1.00 95.75 248 LEU A C 1
ATOM 1891 O O . LEU A 1 248 ? -8.981 24.017 27.241 1.00 95.75 248 LEU A O 1
ATOM 1895 N N . LYS A 1 249 ? -9.404 21.876 27.788 1.00 95.56 249 LYS A N 1
ATOM 1896 C CA . LYS A 1 249 ? -10.751 22.117 28.334 1.00 95.56 249 LYS A CA 1
ATOM 1897 C C . LYS A 1 249 ? -10.731 22.972 29.602 1.00 95.56 249 LYS A C 1
ATOM 1899 O O . LYS A 1 249 ? -11.627 23.788 29.785 1.00 95.56 249 LYS A O 1
ATOM 1904 N N . ALA A 1 250 ? -9.718 22.809 30.453 1.00 95.06 250 ALA A N 1
ATOM 1905 C CA . ALA A 1 250 ? -9.566 23.581 31.688 1.00 95.06 250 ALA A CA 1
ATOM 1906 C C . ALA A 1 250 ? -9.089 25.030 31.465 1.00 95.06 250 ALA A C 1
ATOM 1908 O O . ALA A 1 250 ? -9.085 25.833 32.399 1.00 95.06 250 ALA A O 1
ATOM 1909 N N . SER A 1 251 ? -8.672 25.381 30.246 1.00 92.38 251 SER A N 1
ATOM 1910 C CA . SER A 1 251 ? -8.194 26.728 29.937 1.00 92.38 251 SER A CA 1
ATOM 1911 C C . SER A 1 251 ? -9.346 27.748 29.975 1.00 92.38 251 SER A C 1
ATOM 1913 O O . SER A 1 251 ? -10.420 27.453 29.458 1.00 92.38 251 SER A O 1
ATOM 1915 N N . PRO A 1 252 ? -9.147 28.980 30.496 1.00 91.19 252 PRO A N 1
ATOM 1916 C CA . PRO A 1 252 ? -10.213 29.993 30.583 1.00 91.19 252 PRO A CA 1
ATOM 1917 C C . PRO A 1 252 ? -10.844 30.364 29.234 1.00 91.19 252 PRO A C 1
ATOM 1919 O O . PRO A 1 252 ? -11.980 30.831 29.171 1.00 91.19 252 PRO A O 1
ATOM 1922 N N . LYS A 1 253 ? -10.090 30.173 28.148 1.00 91.38 253 LYS A N 1
ATOM 1923 C CA . LYS A 1 253 ? -10.540 30.346 26.770 1.00 91.38 253 LYS A CA 1
ATOM 1924 C C . LYS A 1 253 ? -9.949 29.219 25.915 1.00 91.38 253 LYS A C 1
ATOM 1926 O O . LYS A 1 253 ? -8.871 29.412 25.352 1.00 91.38 253 LYS A O 1
ATOM 1931 N N . PRO A 1 254 ? -10.603 28.046 25.844 1.00 90.12 254 PRO A N 1
ATOM 1932 C CA . PRO A 1 254 ? -10.097 26.916 25.074 1.00 90.12 254 PRO A CA 1
ATOM 1933 C C . PRO A 1 254 ? -9.930 27.299 23.601 1.00 90.12 254 PRO A C 1
ATOM 1935 O O . PRO A 1 254 ? -10.871 27.781 22.966 1.00 90.12 254 PRO A O 1
ATOM 1938 N N . ASP A 1 255 ? -8.737 27.088 23.044 1.00 94.81 255 ASP A N 1
ATOM 1939 C CA . ASP A 1 255 ? -8.539 27.198 21.600 1.00 94.81 255 ASP A CA 1
ATOM 1940 C C . ASP A 1 255 ? -9.242 26.017 20.923 1.00 94.81 255 ASP A C 1
ATOM 1942 O O . ASP A 1 255 ? -8.780 24.876 20.977 1.00 94.81 255 ASP A O 1
ATOM 1946 N N . ALA A 1 256 ? -10.369 26.305 20.272 1.00 95.62 256 ALA A N 1
ATOM 1947 C CA . ALA A 1 256 ? -11.190 25.317 19.587 1.00 95.62 256 ALA A CA 1
ATOM 1948 C C . ALA A 1 256 ? -10.402 24.521 18.531 1.00 95.62 256 ALA A C 1
ATOM 1950 O O . ALA A 1 256 ? -10.629 23.322 18.375 1.00 95.62 256 ALA A O 1
ATOM 1951 N N . LYS A 1 257 ? -9.426 25.139 17.846 1.00 95.75 257 LYS A N 1
ATOM 1952 C CA . LYS A 1 257 ? -8.590 24.436 16.860 1.00 95.75 257 LYS A CA 1
ATOM 1953 C C . LYS A 1 257 ? -7.611 23.482 17.535 1.00 95.75 257 LYS A C 1
ATOM 1955 O O . LYS A 1 257 ? -7.452 22.357 17.066 1.00 95.75 257 LYS A O 1
ATOM 1960 N N . ALA A 1 258 ? -6.978 23.910 18.627 1.00 96.81 258 ALA A N 1
ATOM 1961 C CA . ALA A 1 258 ? -6.085 23.058 19.409 1.00 96.81 258 ALA A CA 1
ATOM 1962 C C . ALA A 1 258 ? -6.841 21.885 20.051 1.00 96.81 258 ALA A C 1
ATOM 1964 O O . ALA A 1 258 ? -6.364 20.751 20.009 1.00 96.81 258 ALA A O 1
ATOM 1965 N N . LEU A 1 259 ? -8.037 22.140 20.590 1.00 97.62 259 LEU A N 1
ATOM 1966 C CA . LEU A 1 259 ? -8.892 21.112 21.181 1.00 97.62 259 LEU A CA 1
ATOM 1967 C C . LEU A 1 259 ? -9.350 20.098 20.126 1.00 97.62 259 LEU A C 1
ATOM 1969 O O . LEU A 1 259 ? -9.253 18.894 20.350 1.00 97.62 259 LEU A O 1
ATOM 1973 N N . ALA A 1 260 ? -9.769 20.571 18.949 1.00 97.88 260 ALA A N 1
ATOM 1974 C CA . ALA A 1 260 ? -10.121 19.699 17.835 1.00 97.88 260 ALA A CA 1
ATOM 1975 C C . ALA A 1 260 ? -8.925 18.856 17.356 1.00 97.88 260 ALA A C 1
ATOM 1977 O O . ALA A 1 260 ? -9.084 17.674 17.063 1.00 97.88 260 ALA A O 1
ATOM 1978 N N . ALA A 1 261 ? -7.717 19.431 17.321 1.00 97.50 261 ALA A N 1
ATOM 1979 C CA . ALA A 1 261 ? -6.489 18.708 16.987 1.00 97.50 261 ALA A CA 1
ATOM 1980 C C . ALA A 1 261 ? -6.149 17.608 18.011 1.00 97.50 261 ALA A C 1
ATOM 1982 O O . ALA A 1 261 ? -5.740 16.515 17.619 1.00 97.50 261 ALA A O 1
ATOM 1983 N N . ALA A 1 262 ? -6.346 17.866 19.306 1.00 98.25 262 ALA A N 1
ATOM 1984 C CA . ALA A 1 262 ? -6.131 16.873 20.357 1.00 98.25 262 ALA A CA 1
ATOM 1985 C C . ALA A 1 262 ? -7.144 15.717 20.270 1.00 98.25 262 ALA A C 1
ATOM 1987 O O . ALA A 1 262 ? -6.752 14.549 20.311 1.00 98.25 262 ALA A O 1
ATOM 1988 N N . TRP A 1 263 ? -8.428 16.030 20.056 1.00 98.56 263 TRP A N 1
ATOM 1989 C CA . TRP A 1 263 ? -9.474 15.027 19.825 1.00 98.56 263 TRP A CA 1
ATOM 1990 C C . TRP A 1 263 ? -9.254 14.208 18.554 1.00 98.56 263 TRP A C 1
ATOM 1992 O O . TRP A 1 263 ? -9.470 12.994 18.540 1.00 98.56 263 TRP A O 1
ATOM 2002 N N . TRP A 1 264 ? -8.759 14.847 17.496 1.00 98.31 264 TRP A N 1
ATOM 2003 C CA . TRP A 1 264 ? -8.315 14.153 16.295 1.00 98.31 264 TRP A CA 1
ATOM 2004 C C . TRP A 1 264 ? -7.172 13.176 16.596 1.00 98.31 264 TRP A C 1
ATOM 2006 O O . TRP A 1 264 ? -7.221 12.025 16.175 1.00 98.31 264 TRP A O 1
ATOM 2016 N N . GLY A 1 265 ? -6.173 13.590 17.380 1.00 98.19 265 GLY A N 1
ATOM 2017 C CA . GLY A 1 265 ? -5.107 12.695 17.829 1.00 98.19 265 GLY A CA 1
ATOM 2018 C C . GLY A 1 265 ? -5.642 11.466 18.574 1.00 98.19 265 GLY A C 1
ATOM 2019 O O . GLY A 1 265 ? -5.202 10.353 18.285 1.00 98.19 265 GLY A O 1
ATOM 2020 N N . LEU A 1 266 ? -6.608 11.647 19.489 1.00 98.38 266 LEU A N 1
ATOM 2021 C CA . LEU A 1 266 ? -7.265 10.534 20.199 1.00 98.38 266 LEU A CA 1
ATOM 2022 C C . LEU A 1 266 ? -8.026 9.612 19.251 1.00 98.38 266 LEU A C 1
ATOM 2024 O O . LEU A 1 266 ? -7.928 8.395 19.380 1.00 98.38 266 LEU A O 1
ATOM 2028 N N . THR A 1 267 ? -8.725 10.188 18.272 1.00 98.62 267 THR A N 1
ATOM 2029 C CA . THR A 1 267 ? -9.422 9.432 17.225 1.00 98.62 267 THR A CA 1
ATOM 2030 C C . THR A 1 267 ? -8.467 8.466 16.537 1.00 98.62 267 THR A C 1
ATOM 2032 O O . THR A 1 267 ? -8.752 7.274 16.483 1.00 98.62 267 THR A O 1
ATOM 2035 N N . LEU A 1 268 ? -7.309 8.957 16.079 1.00 98.31 268 LEU A N 1
ATOM 2036 C CA . LEU A 1 268 ? -6.303 8.115 15.431 1.00 98.31 268 LEU A CA 1
ATOM 2037 C C . LEU A 1 268 ? -5.757 7.050 16.392 1.00 98.31 268 LEU A C 1
ATOM 2039 O O . LEU A 1 268 ? -5.600 5.892 16.016 1.00 98.31 268 LEU A O 1
ATOM 2043 N N . ALA A 1 269 ? -5.479 7.415 17.645 1.00 98.38 269 ALA A N 1
ATOM 2044 C CA . ALA A 1 269 ? -4.958 6.469 18.627 1.00 98.38 269 ALA A CA 1
ATOM 2045 C C . ALA A 1 269 ? -5.926 5.299 18.883 1.00 98.38 269 ALA A C 1
ATOM 2047 O O . ALA A 1 269 ? -5.489 4.151 18.926 1.00 98.38 269 ALA A O 1
ATOM 2048 N N . HIS A 1 270 ? -7.226 5.585 18.993 1.00 98.56 270 HIS A N 1
ATOM 2049 C CA . HIS A 1 270 ? -8.282 4.582 19.150 1.00 98.56 270 HIS A CA 1
ATOM 2050 C C . HIS A 1 270 ? -8.546 3.787 17.860 1.00 98.56 270 HIS A C 1
ATOM 2052 O O . HIS A 1 270 ? -8.700 2.570 17.909 1.00 98.56 270 HIS A O 1
ATOM 2058 N N . GLU A 1 271 ? -8.562 4.443 16.693 1.00 97.88 271 GLU A N 1
ATOM 2059 C CA . GLU A 1 271 ? -8.779 3.791 15.391 1.00 97.88 271 GLU A CA 1
ATOM 2060 C C . GLU A 1 271 ? -7.728 2.702 15.149 1.00 97.88 271 GLU A C 1
ATOM 2062 O O . GLU A 1 271 ? -8.071 1.567 14.816 1.00 97.88 271 GLU A O 1
ATOM 2067 N N . PHE A 1 272 ? -6.450 3.026 15.369 1.00 96.56 272 PHE A N 1
ATOM 2068 C CA . PHE A 1 272 ? -5.341 2.117 15.076 1.00 96.56 272 PHE A CA 1
ATOM 2069 C C . PHE A 1 272 ? -4.978 1.168 16.228 1.00 96.56 272 PHE A C 1
ATOM 2071 O O . PHE A 1 272 ? -4.321 0.160 15.971 1.00 96.56 272 PHE A O 1
ATOM 2078 N N . SER A 1 273 ? -5.453 1.406 17.460 1.00 96.62 273 SER A N 1
ATOM 2079 C CA . SER A 1 273 ? -5.512 0.361 18.501 1.00 96.62 273 SER A CA 1
ATOM 2080 C C . SER A 1 273 ? -6.683 -0.607 18.286 1.00 96.62 273 SER A C 1
ATOM 2082 O O . SER A 1 273 ? -6.683 -1.727 18.804 1.00 96.62 273 SER A O 1
ATOM 2084 N N . GLY A 1 274 ? -7.665 -0.187 17.484 1.00 95.69 274 GLY A N 1
ATOM 2085 C CA . GLY A 1 274 ? -8.822 -0.972 17.091 1.00 95.69 274 GLY A CA 1
ATOM 2086 C C . GLY A 1 274 ? -10.048 -0.821 17.992 1.00 95.69 274 GLY A C 1
ATOM 2087 O O . GLY A 1 274 ? -10.983 -1.613 17.857 1.00 95.69 274 GLY A O 1
ATOM 2088 N N . ASP A 1 275 ? -10.070 0.185 18.870 1.00 97.75 275 ASP A N 1
ATOM 2089 C CA . ASP A 1 275 ? -11.270 0.625 19.586 1.00 97.75 275 ASP A CA 1
ATOM 2090 C C . ASP A 1 275 ? -12.071 1.610 18.716 1.00 97.75 275 ASP A C 1
ATOM 2092 O O . ASP A 1 275 ? -12.060 2.831 18.890 1.00 97.75 275 ASP A O 1
ATOM 2096 N N . TYR A 1 276 ? -12.779 1.067 17.726 1.00 97.31 276 TYR A N 1
ATOM 2097 C CA . TYR A 1 276 ? -13.541 1.877 16.773 1.00 97.31 276 TYR A CA 1
ATOM 2098 C C . TYR A 1 276 ? -14.712 2.632 17.416 1.00 97.31 276 TYR A C 1
ATOM 2100 O O . TYR A 1 276 ? -15.137 3.665 16.896 1.00 97.31 276 TYR A O 1
ATOM 2108 N N . ALA A 1 277 ? -15.245 2.145 18.541 1.00 97.62 277 ALA A N 1
ATOM 2109 C CA . ALA A 1 277 ? -16.304 2.838 19.265 1.00 97.62 277 ALA A CA 1
ATOM 2110 C C . ALA A 1 277 ? -15.764 4.123 19.904 1.00 97.62 277 ALA A C 1
ATOM 2112 O O . ALA A 1 277 ? -16.323 5.200 19.675 1.00 97.62 277 ALA A O 1
ATOM 2113 N N . ALA A 1 278 ? -14.642 4.029 20.620 1.00 98.25 278 ALA A N 1
ATOM 2114 C CA . ALA A 1 278 ? -13.997 5.189 21.215 1.00 98.25 278 ALA A CA 1
ATOM 2115 C C . ALA A 1 278 ? -13.411 6.136 20.152 1.00 98.25 278 ALA A C 1
ATOM 2117 O O . ALA A 1 278 ? -13.435 7.352 20.344 1.00 98.25 278 ALA A O 1
ATOM 2118 N N . ALA A 1 279 ? -12.949 5.617 19.008 1.00 98.50 279 ALA A N 1
ATOM 2119 C CA . ALA A 1 279 ? -12.502 6.440 17.882 1.00 98.50 279 ALA A CA 1
ATOM 2120 C C . ALA A 1 279 ? -13.630 7.334 17.344 1.00 98.50 279 ALA A C 1
ATOM 2122 O O . ALA A 1 279 ? -13.450 8.543 17.201 1.00 98.50 279 ALA A O 1
ATOM 2123 N N . ARG A 1 280 ? -14.825 6.770 17.109 1.00 98.31 280 ARG A N 1
ATOM 2124 C CA . ARG A 1 280 ? -15.997 7.540 16.653 1.00 98.31 280 ARG A CA 1
ATOM 2125 C C . ARG A 1 280 ? -16.415 8.612 17.657 1.00 98.31 280 ARG A C 1
ATOM 2127 O O . ARG A 1 280 ? -16.727 9.724 17.238 1.00 98.31 280 ARG A O 1
ATOM 2134 N N . ALA A 1 281 ? -16.395 8.292 18.952 1.00 98.25 281 ALA A N 1
ATOM 2135 C CA . ALA A 1 281 ? -16.718 9.251 20.006 1.00 98.25 281 ALA A CA 1
ATOM 2136 C C . ALA A 1 281 ? -15.726 10.429 20.019 1.00 98.25 281 ALA A C 1
ATOM 2138 O O . ALA A 1 281 ? -16.138 11.586 19.986 1.00 98.25 281 ALA A O 1
ATOM 2139 N N . SER A 1 282 ? -14.417 10.156 19.969 1.00 98.56 282 SER A N 1
ATOM 2140 C CA . SER A 1 282 ? -13.395 11.211 19.880 1.00 98.56 282 SER A CA 1
ATOM 2141 C C . SER A 1 282 ? -13.506 12.040 18.594 1.00 98.56 282 SER A C 1
ATOM 2143 O O . SER A 1 282 ? -13.299 13.253 18.628 1.00 98.56 282 SER A O 1
ATOM 2145 N N . LEU A 1 283 ? -13.885 11.427 17.469 1.00 98.38 283 LEU A N 1
ATOM 2146 C CA . LEU A 1 283 ? -14.062 12.146 16.207 1.00 98.38 283 LEU A CA 1
ATOM 2147 C C . LEU A 1 283 ? -15.250 13.109 16.261 1.00 98.38 283 LEU A C 1
ATOM 2149 O O . LEU A 1 283 ? -15.164 14.220 15.740 1.00 98.38 283 LEU A O 1
ATOM 2153 N N . GLN A 1 284 ? -16.353 12.705 16.894 1.00 98.19 284 GLN A N 1
ATOM 2154 C CA . GLN A 1 284 ? -17.511 13.578 17.096 1.00 98.19 284 GLN A CA 1
ATOM 2155 C C . GLN A 1 284 ? -17.134 14.821 17.908 1.00 98.19 284 GLN A C 1
ATOM 2157 O O . GLN A 1 284 ? -17.502 15.929 17.520 1.00 98.19 284 GLN A O 1
ATOM 2162 N N . GLU A 1 285 ? -16.327 14.660 18.958 1.00 98.19 285 GLU A N 1
ATOM 2163 C CA . GLU A 1 285 ? -15.792 15.782 19.737 1.00 98.19 285 GLU A CA 1
ATOM 2164 C C . GLU A 1 285 ? -14.865 16.683 18.897 1.00 98.19 285 GLU A C 1
ATOM 2166 O O . GLU A 1 285 ? -14.944 17.911 18.982 1.00 98.19 285 GLU A O 1
ATOM 2171 N N . ALA A 1 286 ? -14.026 16.103 18.027 1.00 97.75 286 ALA A N 1
ATOM 2172 C CA . ALA A 1 286 ? -13.179 16.871 17.110 1.00 97.75 286 ALA A CA 1
ATOM 2173 C C . ALA A 1 286 ? -14.007 17.709 16.117 1.00 97.75 286 ALA A C 1
ATOM 2175 O O . ALA A 1 286 ? -13.709 18.886 15.897 1.00 97.75 286 ALA A O 1
ATOM 2176 N N . ILE A 1 287 ? -15.065 17.123 15.545 1.00 96.94 287 ILE 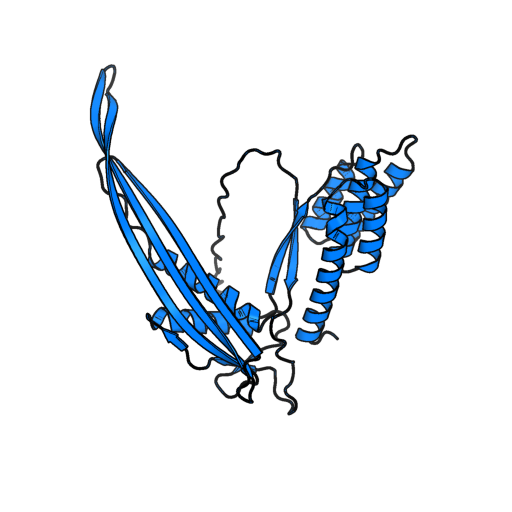A N 1
ATOM 2177 C CA . ILE A 1 287 ? -15.998 17.804 14.633 1.00 96.94 287 ILE A CA 1
ATOM 2178 C C . ILE A 1 287 ? -16.754 18.910 15.371 1.00 96.94 287 ILE A C 1
ATOM 2180 O O . ILE A 1 287 ? -16.881 20.010 14.842 1.00 96.94 287 ILE A O 1
ATOM 2184 N N . ALA A 1 288 ? -17.221 18.655 16.595 1.00 96.75 288 ALA A N 1
ATOM 2185 C CA . ALA A 1 288 ? -17.912 19.660 17.398 1.00 96.75 288 ALA A CA 1
ATOM 2186 C C . ALA A 1 288 ? -17.008 20.867 17.704 1.00 96.75 288 ALA A C 1
ATOM 2188 O O . ALA A 1 288 ? -17.458 22.011 17.633 1.00 96.75 288 ALA A O 1
ATOM 2189 N N . ALA A 1 289 ? -15.724 20.627 17.987 1.00 95.81 289 ALA A N 1
ATOM 2190 C CA . ALA A 1 289 ? -14.747 21.684 18.234 1.00 95.81 289 ALA A CA 1
ATOM 2191 C C . ALA A 1 289 ? -14.327 22.438 16.953 1.00 95.81 289 ALA A C 1
ATOM 2193 O O . ALA A 1 289 ? -14.020 23.628 17.017 1.00 95.81 289 ALA A O 1
ATOM 2194 N N . ASN A 1 290 ? -14.319 21.786 15.785 1.00 95.50 290 ASN A N 1
ATOM 2195 C CA . ASN A 1 290 ? -13.994 22.426 14.507 1.00 95.50 290 ASN A CA 1
ATOM 2196 C C . ASN A 1 290 ? -14.798 21.832 13.328 1.00 95.50 290 ASN A C 1
ATOM 2198 O O . ASN A 1 290 ? -14.276 21.008 12.569 1.00 95.50 290 ASN A O 1
ATOM 2202 N N . PRO A 1 291 ? -16.046 22.287 13.112 1.00 93.19 291 PRO A N 1
ATOM 2203 C CA . PRO A 1 291 ? -16.964 21.673 12.145 1.00 93.19 291 PRO A CA 1
ATOM 2204 C C . PRO A 1 29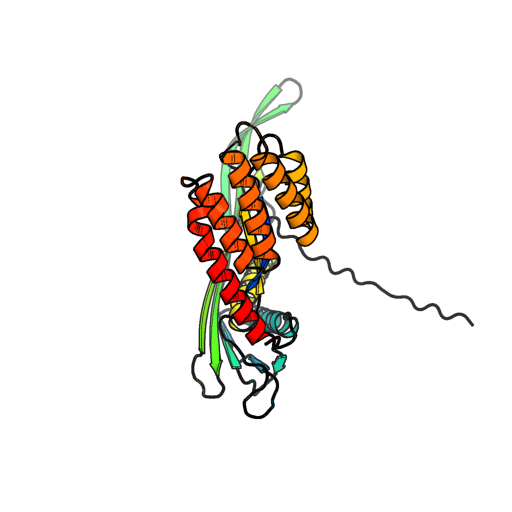1 ? -16.583 21.912 10.679 1.00 93.19 291 PRO A C 1
ATOM 2206 O O . PRO A 1 291 ? -17.060 21.211 9.792 1.00 93.19 291 PRO A O 1
ATOM 2209 N N . ASN A 1 292 ? -15.711 22.887 10.411 1.00 91.81 292 ASN A N 1
ATOM 2210 C CA . ASN A 1 292 ? -15.309 23.262 9.055 1.00 91.81 292 ASN A CA 1
ATOM 2211 C C . ASN A 1 292 ? -14.085 22.476 8.547 1.00 91.81 292 ASN A C 1
ATOM 2213 O O . ASN A 1 292 ? -13.626 22.707 7.428 1.00 91.81 292 ASN A O 1
ATOM 2217 N N . GLU A 1 293 ? -13.523 21.564 9.348 1.00 93.19 293 GLU A N 1
ATOM 2218 C CA . GLU A 1 293 ? -12.391 20.738 8.926 1.00 93.19 293 GLU A CA 1
ATOM 2219 C C . GLU A 1 293 ? -12.862 19.524 8.112 1.00 93.19 293 GLU A C 1
ATOM 2221 O O . GLU A 1 293 ? -13.297 18.499 8.640 1.00 93.19 293 GLU A O 1
ATOM 2226 N N . ALA A 1 294 ? -12.718 19.628 6.788 1.00 90.38 294 ALA A N 1
ATOM 2227 C CA . ALA A 1 294 ? -13.153 18.610 5.831 1.00 90.38 294 ALA A CA 1
ATOM 2228 C C . ALA A 1 294 ? -12.497 17.229 6.030 1.00 90.38 294 ALA A C 1
ATOM 2230 O O . ALA A 1 294 ? -13.023 16.217 5.560 1.00 90.38 294 ALA A O 1
ATOM 2231 N N . THR A 1 295 ? -11.335 17.160 6.686 1.00 92.69 295 THR A N 1
ATOM 2232 C CA . THR A 1 295 ? -10.693 15.880 7.024 1.00 92.69 295 THR A CA 1
ATOM 2233 C C . THR A 1 295 ? -11.516 15.106 8.050 1.00 92.69 295 THR A C 1
ATOM 2235 O O . THR A 1 295 ? -11.751 13.917 7.857 1.00 92.69 295 THR A O 1
ATOM 2238 N N . PHE A 1 296 ? -12.034 15.780 9.080 1.00 92.44 296 PHE A N 1
ATOM 2239 C CA . PHE A 1 296 ? -12.790 15.127 10.151 1.00 92.44 296 PHE A CA 1
ATOM 2240 C C . PHE A 1 296 ? -14.117 14.569 9.637 1.00 92.44 296 PHE A C 1
ATOM 2242 O O . PHE A 1 296 ? -14.477 13.435 9.939 1.00 92.44 296 PHE A O 1
ATOM 2249 N N . ALA A 1 297 ? -14.802 15.325 8.774 1.00 84.25 297 ALA A N 1
ATOM 2250 C CA . ALA A 1 297 ? -16.071 14.905 8.185 1.00 84.25 297 ALA A CA 1
ATOM 2251 C C . ALA A 1 297 ? -15.960 13.607 7.361 1.00 84.25 297 ALA A C 1
ATOM 2253 O O . ALA A 1 297 ? -16.886 12.798 7.347 1.00 84.25 297 ALA A O 1
ATOM 2254 N N . ARG A 1 298 ? -14.825 13.383 6.685 1.00 91.19 298 ARG A N 1
ATOM 2255 C CA . ARG A 1 298 ? -14.592 12.173 5.876 1.00 91.19 298 ARG A CA 1
ATOM 2256 C C . ARG A 1 298 ? -14.145 10.971 6.705 1.00 91.19 298 ARG A C 1
ATOM 2258 O O . ARG A 1 298 ? -14.332 9.835 6.273 1.00 91.19 298 ARG A O 1
ATOM 2265 N N . GLU A 1 299 ? -13.579 11.206 7.885 1.00 95.12 299 GLU A N 1
ATOM 2266 C CA . GLU A 1 299 ? -12.967 10.153 8.695 1.00 95.12 299 GLU A CA 1
ATOM 2267 C C . GLU A 1 299 ? -13.996 9.168 9.274 1.00 95.12 299 GLU A C 1
ATOM 2269 O O . GLU A 1 299 ? -13.705 7.986 9.407 1.00 95.12 299 GLU A O 1
ATOM 2274 N N . MET A 1 300 ? -15.240 9.590 9.516 1.00 91.38 300 MET A N 1
ATOM 2275 C CA . MET A 1 300 ? -16.274 8.699 10.065 1.00 91.38 300 MET A CA 1
ATOM 2276 C C . MET A 1 300 ? -16.530 7.470 9.172 1.00 91.38 300 MET A C 1
ATOM 2278 O O . MET A 1 300 ? -16.661 6.347 9.659 1.00 91.38 300 MET A O 1
ATOM 2282 N N . ALA A 1 301 ? -16.561 7.675 7.851 1.00 92.25 301 ALA A N 1
ATOM 2283 C CA . ALA A 1 301 ? -16.708 6.590 6.884 1.00 92.25 301 ALA A CA 1
ATOM 2284 C C . ALA A 1 301 ? -15.450 5.708 6.817 1.00 92.25 301 ALA A C 1
ATOM 2286 O O . ALA A 1 301 ? -15.562 4.490 6.677 1.00 92.25 301 ALA A O 1
ATOM 2287 N N . SER A 1 302 ? -14.268 6.314 6.963 1.00 94.19 302 SER A N 1
ATOM 2288 C CA . SER A 1 302 ? -12.984 5.606 7.019 1.00 94.19 302 SER A CA 1
ATOM 2289 C C . SER A 1 302 ? -12.923 4.667 8.228 1.00 94.19 302 SER A C 1
ATOM 2291 O O . SER A 1 302 ? -12.698 3.475 8.042 1.00 94.19 302 SER A O 1
ATOM 2293 N N . ILE A 1 303 ? -13.262 5.138 9.435 1.00 96.38 303 ILE A N 1
ATOM 2294 C CA . ILE A 1 303 ? -13.309 4.303 10.652 1.00 96.38 303 ILE A CA 1
ATOM 2295 C C . ILE A 1 303 ? -14.239 3.093 10.461 1.00 96.38 303 ILE A C 1
ATOM 2297 O O . ILE A 1 303 ? -13.883 1.968 10.813 1.00 96.38 303 ILE A O 1
ATOM 2301 N N . GLN A 1 304 ? -15.420 3.292 9.866 1.00 94.94 304 GLN A N 1
ATOM 2302 C CA . GLN A 1 304 ? -16.349 2.191 9.589 1.00 94.94 304 GLN A CA 1
ATOM 2303 C C . GLN A 1 304 ? -15.773 1.176 8.588 1.00 94.94 304 GLN A C 1
ATOM 2305 O O . GLN A 1 304 ? -15.981 -0.033 8.730 1.00 94.94 304 GLN A O 1
ATOM 2310 N N . GLN A 1 305 ? -15.060 1.657 7.570 1.00 93.94 305 GLN A N 1
ATOM 2311 C CA . GLN A 1 305 ? -14.382 0.806 6.600 1.00 93.94 305 GLN A CA 1
ATOM 2312 C C . GLN A 1 305 ? -13.233 0.017 7.245 1.00 93.94 305 GLN A C 1
ATOM 2314 O O . GLN A 1 305 ? -13.084 -1.168 6.937 1.00 93.94 305 GLN A O 1
ATOM 2319 N N . GLU A 1 306 ? -12.450 0.626 8.139 1.00 94.56 306 GLU A N 1
ATOM 2320 C CA . GLU A 1 306 ? -11.397 -0.065 8.895 1.00 94.56 306 GLU A CA 1
ATOM 2321 C C . GLU A 1 306 ? -11.976 -1.152 9.801 1.00 94.56 306 GLU A C 1
ATOM 2323 O O . GLU A 1 306 ? -11.501 -2.285 9.767 1.00 94.56 306 GLU A O 1
ATOM 2328 N N . GLU A 1 307 ? -13.055 -0.860 10.534 1.00 95.75 307 GLU A N 1
ATOM 2329 C CA . GLU A 1 307 ? -13.733 -1.847 11.380 1.00 95.75 307 GLU A CA 1
ATOM 2330 C C . GLU A 1 307 ? -14.206 -3.061 10.567 1.00 95.75 307 GLU A C 1
ATOM 2332 O O . GLU A 1 307 ? -13.973 -4.212 10.945 1.00 95.75 307 GLU A O 1
ATOM 2337 N N . ASN A 1 308 ? -14.838 -2.814 9.418 1.00 94.06 308 ASN A N 1
ATOM 2338 C CA . ASN A 1 308 ? -15.294 -3.881 8.530 1.00 94.06 308 ASN A CA 1
ATOM 2339 C C . ASN A 1 308 ? -14.119 -4.667 7.937 1.00 94.06 308 ASN A C 1
ATOM 2341 O O . ASN A 1 308 ? -14.182 -5.894 7.859 1.00 94.06 308 ASN A O 1
ATOM 2345 N N . SER A 1 309 ? -13.043 -3.972 7.554 1.00 92.25 309 SER A N 1
ATOM 2346 C CA . SER A 1 309 ? -11.819 -4.594 7.040 1.00 92.25 309 SER A CA 1
ATOM 2347 C C . SER A 1 309 ? -11.202 -5.517 8.087 1.00 92.25 309 SER A C 1
ATOM 2349 O O . SER A 1 309 ? -10.870 -6.653 7.766 1.00 92.25 309 SER A O 1
ATOM 2351 N N . ARG A 1 310 ? -11.113 -5.073 9.347 1.00 90.75 310 ARG A N 1
ATOM 2352 C CA . ARG A 1 310 ? -10.549 -5.867 10.444 1.00 90.75 310 ARG A CA 1
ATOM 2353 C C . ARG A 1 310 ? -11.382 -7.108 10.745 1.00 90.75 310 ARG A C 1
ATOM 2355 O O . ARG A 1 310 ? -10.809 -8.179 10.889 1.00 90.75 310 ARG A O 1
ATOM 2362 N N . LYS A 1 311 ? -12.716 -7.000 10.755 1.00 90.62 311 LYS A N 1
ATOM 2363 C CA . LYS A 1 311 ? -13.611 -8.167 10.891 1.00 90.62 311 LYS A CA 1
ATOM 2364 C C . LYS A 1 311 ? -13.429 -9.158 9.739 1.00 90.62 311 LYS A C 1
ATOM 2366 O O . LYS A 1 311 ? -13.372 -10.361 9.949 1.00 90.62 311 LYS A O 1
ATOM 2371 N N . GLN A 1 312 ? -13.310 -8.670 8.502 1.00 88.44 312 GLN A N 1
ATOM 2372 C CA . GLN A 1 312 ? -13.059 -9.542 7.349 1.00 88.44 312 GLN A CA 1
ATOM 2373 C C . GLN A 1 312 ? -11.699 -10.234 7.430 1.00 88.44 312 GLN A C 1
ATOM 2375 O O . GLN A 1 312 ? -11.612 -11.417 7.113 1.00 88.44 312 GLN A O 1
ATOM 2380 N N . VAL A 1 313 ? -10.664 -9.524 7.879 1.00 87.75 313 VAL A N 1
ATOM 2381 C CA . VAL A 1 313 ? -9.345 -10.108 8.131 1.00 87.75 313 VAL A CA 1
ATOM 2382 C C . VAL A 1 313 ? -9.440 -11.177 9.215 1.00 87.75 313 VAL A C 1
ATOM 2384 O O . VAL A 1 313 ? -9.028 -12.295 8.947 1.00 87.75 313 VAL A O 1
ATOM 2387 N N . ALA A 1 314 ? -10.045 -10.887 10.372 1.00 84.88 314 ALA A N 1
ATOM 2388 C CA . ALA A 1 314 ? -10.208 -11.848 11.471 1.00 84.88 314 ALA A CA 1
ATOM 2389 C C . ALA A 1 314 ? -10.899 -13.142 11.004 1.00 84.88 314 ALA A C 1
ATOM 2391 O O . ALA A 1 314 ? -10.413 -14.242 11.262 1.00 84.88 314 ALA A O 1
ATOM 2392 N N . LYS A 1 315 ? -11.957 -13.012 10.190 1.00 82.38 315 LYS A N 1
ATOM 2393 C CA . LYS A 1 315 ? -12.626 -14.142 9.519 1.00 82.38 315 LYS A CA 1
ATOM 2394 C C . LYS A 1 315 ? -11.720 -14.916 8.571 1.00 82.38 315 LYS A C 1
ATOM 2396 O O . LYS A 1 315 ? -11.856 -16.128 8.451 1.00 82.38 315 LYS A O 1
ATOM 2401 N N . GLN A 1 316 ? -10.862 -14.216 7.834 1.00 78.44 316 GLN A N 1
ATOM 2402 C CA . GLN A 1 316 ? -9.916 -14.825 6.901 1.00 78.44 316 GLN A CA 1
ATOM 2403 C C . GLN A 1 316 ? -8.747 -15.494 7.614 1.00 78.44 316 GLN A C 1
ATOM 2405 O O . GLN A 1 316 ? -8.155 -16.378 7.010 1.00 78.44 316 GLN A O 1
ATOM 2410 N N . ILE A 1 317 ? -8.425 -15.091 8.849 1.00 78.31 317 ILE A N 1
ATOM 2411 C CA . ILE A 1 317 ? -7.305 -15.638 9.624 1.00 78.31 317 ILE A CA 1
ATOM 2412 C C . ILE A 1 317 ? -7.684 -16.564 10.778 1.00 78.31 317 ILE A C 1
ATOM 2414 O O . ILE A 1 317 ? -6.797 -17.096 11.437 1.00 78.31 317 ILE A O 1
ATOM 2418 N N . GLY A 1 318 ? -8.977 -16.837 10.964 1.00 71.75 318 GLY A N 1
ATOM 2419 C CA . GLY A 1 318 ? -9.462 -17.788 11.968 1.00 71.75 318 GLY A CA 1
ATOM 2420 C C . GLY A 1 318 ? -9.372 -17.267 13.405 1.00 71.75 318 GLY A C 1
ATOM 2421 O O . GLY A 1 318 ? -9.205 -18.059 14.325 1.00 71.75 318 GLY A O 1
ATOM 2422 N N . GLU A 1 319 ? -9.453 -15.947 13.589 1.00 70.12 319 GLU A N 1
ATOM 2423 C CA . GLU A 1 319 ? -9.468 -15.284 14.905 1.00 70.12 319 GLU A CA 1
ATOM 2424 C C . GLU A 1 319 ? -10.895 -14.983 15.423 1.00 70.12 319 GLU A C 1
ATOM 2426 O O . GLU A 1 319 ? -11.042 -14.419 16.508 1.00 70.12 319 GLU A O 1
ATOM 2431 N N . GLU A 1 320 ? -11.939 -15.352 14.667 1.00 59.31 320 GLU A N 1
ATOM 2432 C CA . GLU A 1 320 ? -13.359 -15.351 15.088 1.00 59.31 320 GLU A CA 1
ATOM 2433 C C . GLU A 1 320 ? -13.854 -16.776 15.368 1.00 59.31 320 GLU A C 1
ATOM 2435 O O . GLU A 1 320 ? -14.568 -16.955 16.381 1.00 59.31 320 GLU A O 1
#

Nearest PDB structures (foldseek):
  5jhe-assembly1_A-2  TM=8.411E-01  e=5.963E-02  Saccharomyces cerevisiae S288C
  4y6w-assembly1_A-2  TM=7.621E-01  e=1.315E-01  Podospora anserina
  4y6c-assembly1_A-2  TM=7.544E-01  e=1.392E-01  Podospora anserina
  7aoi-assembly1_BF  TM=6.629E-01  e=1.846E-01  Trypanosoma brucei
  8b0g-assembly1_C  TM=1.405E-01  e=1.558E-01  Homo sapiens